Protein AF-U7L6G5-F1 (afdb_monomer_lite)

Radius of gyration: 31.17 Å; chains: 1; bounding box: 69×25×114 Å

Structure (mmCIF, N/CA/C/O backbone):
data_AF-U7L6G5-F1
#
_entry.id   AF-U7L6G5-F1
#
loop_
_atom_site.group_PDB
_atom_site.id
_atom_site.type_symbol
_atom_site.label_atom_id
_atom_site.label_alt_id
_atom_site.label_comp_id
_atom_site.label_asym_id
_atom_site.label_entity_id
_atom_site.label_seq_id
_atom_site.pdbx_PDB_ins_code
_atom_site.Cartn_x
_atom_site.Cartn_y
_atom_site.Cartn_z
_atom_site.occupancy
_atom_site.B_iso_or_equiv
_atom_site.auth_seq_id
_atom_site.auth_comp_id
_atom_site.auth_asym_id
_atom_site.auth_atom_id
_atom_site.pdbx_PDB_model_num
ATOM 1 N N . MET A 1 1 ? 11.623 -1.151 -42.598 1.00 68.00 1 MET A N 1
ATOM 2 C CA . MET A 1 1 ? 11.977 -1.177 -41.171 1.00 68.00 1 MET A CA 1
ATOM 3 C C . MET A 1 1 ? 12.478 0.205 -40.811 1.00 68.00 1 MET A C 1
ATOM 5 O O . MET A 1 1 ? 13.484 0.629 -41.367 1.00 68.00 1 MET A O 1
ATOM 9 N N . GLN A 1 2 ? 11.725 0.927 -39.988 1.00 81.19 2 GLN A N 1
ATOM 10 C CA . GLN A 1 2 ? 12.112 2.241 -39.478 1.00 81.19 2 GLN A CA 1
ATOM 11 C C . GLN A 1 2 ? 12.494 2.069 -38.012 1.00 81.19 2 GLN A C 1
ATOM 13 O O . GLN A 1 2 ? 11.691 1.552 -37.240 1.00 81.19 2 GLN A O 1
ATOM 18 N N . ILE A 1 3 ? 13.710 2.469 -37.646 1.00 84.56 3 ILE A N 1
ATOM 19 C CA . ILE A 1 3 ? 14.191 2.441 -36.263 1.00 84.56 3 ILE A CA 1
ATOM 20 C C . ILE A 1 3 ? 14.824 3.795 -35.962 1.00 84.56 3 ILE A C 1
ATOM 22 O O . ILE A 1 3 ? 15.711 4.253 -36.679 1.00 84.56 3 ILE A O 1
ATOM 26 N N . SER A 1 4 ? 14.346 4.441 -34.907 1.00 90.81 4 SER A N 1
ATOM 27 C CA . SER A 1 4 ? 14.841 5.703 -34.381 1.00 90.81 4 SER A CA 1
ATOM 28 C C . SER A 1 4 ? 15.664 5.429 -33.122 1.00 90.81 4 SER A C 1
ATOM 30 O O . SER A 1 4 ? 15.138 5.261 -32.022 1.00 90.81 4 SER A O 1
ATOM 32 N N . ILE A 1 5 ? 16.989 5.412 -33.276 1.00 87.81 5 ILE A N 1
ATOM 33 C CA . ILE A 1 5 ? 17.938 5.249 -32.160 1.00 87.81 5 ILE A CA 1
ATOM 34 C C . ILE A 1 5 ? 17.741 6.361 -31.120 1.00 87.81 5 ILE A C 1
ATOM 36 O O . ILE A 1 5 ? 17.738 6.115 -29.914 1.00 87.81 5 ILE A O 1
ATOM 40 N N . GLN A 1 6 ? 17.488 7.588 -31.584 1.00 91.19 6 GLN A N 1
ATOM 41 C CA . GLN A 1 6 ? 17.209 8.718 -30.705 1.00 91.19 6 GLN A CA 1
ATOM 42 C C . GLN A 1 6 ? 15.939 8.496 -29.871 1.00 91.19 6 GLN A C 1
ATOM 44 O O . GLN A 1 6 ? 15.933 8.816 -28.683 1.00 91.19 6 GLN A O 1
ATOM 49 N N . ASN A 1 7 ? 14.888 7.914 -30.457 1.00 93.06 7 ASN A N 1
ATOM 50 C CA . ASN A 1 7 ? 13.666 7.571 -29.733 1.00 93.06 7 ASN A CA 1
ATOM 51 C C . ASN A 1 7 ? 13.917 6.525 -28.633 1.00 93.06 7 ASN A C 1
ATOM 53 O O . ASN A 1 7 ? 13.450 6.696 -27.506 1.00 93.06 7 ASN A O 1
ATOM 57 N N . LEU A 1 8 ? 14.701 5.483 -28.927 1.00 90.00 8 LEU A N 1
ATOM 58 C CA . LEU A 1 8 ? 15.090 4.461 -27.948 1.00 90.00 8 LEU A CA 1
ATOM 59 C C . LEU A 1 8 ? 15.855 5.069 -26.761 1.00 90.00 8 LEU A C 1
ATOM 61 O O . LEU A 1 8 ? 15.526 4.798 -25.605 1.00 90.00 8 LEU A O 1
ATOM 65 N N . LEU A 1 9 ? 16.826 5.947 -27.031 1.00 90.44 9 LEU A N 1
ATOM 66 C CA . LEU A 1 9 ? 17.602 6.634 -25.993 1.00 90.44 9 LEU A CA 1
ATOM 67 C C . LEU A 1 9 ? 16.737 7.576 -25.141 1.00 90.44 9 LEU A C 1
ATOM 69 O O . LEU A 1 9 ? 16.871 7.598 -23.917 1.00 90.44 9 LEU A O 1
ATOM 73 N N . LEU A 1 10 ? 15.823 8.331 -25.760 1.00 92.94 10 LEU A N 1
ATOM 74 C CA . LEU A 1 10 ? 14.905 9.223 -25.041 1.00 92.94 10 LEU A CA 1
ATOM 75 C C . LEU A 1 10 ? 13.962 8.452 -24.110 1.00 92.94 10 LEU A C 1
ATOM 77 O O . LEU A 1 10 ? 13.750 8.861 -22.963 1.00 92.94 10 LEU A O 1
ATOM 81 N N . ASN A 1 11 ? 13.423 7.326 -24.579 1.00 93.88 11 ASN A N 1
ATOM 82 C CA . ASN A 1 11 ? 12.574 6.462 -23.766 1.00 93.88 11 ASN A CA 1
ATOM 83 C C . ASN A 1 11 ? 13.369 5.788 -22.643 1.00 93.88 11 ASN A C 1
ATOM 85 O O . ASN A 1 11 ? 12.887 5.738 -21.515 1.00 93.88 11 ASN A O 1
ATOM 89 N N . SER A 1 12 ? 14.613 5.376 -22.901 1.00 92.31 12 SER A N 1
ATOM 90 C CA . SER A 1 12 ? 15.509 4.832 -21.875 1.00 92.31 12 SER A CA 1
ATOM 91 C C . SER A 1 12 ? 15.740 5.856 -20.754 1.00 92.31 12 SER A C 1
ATOM 93 O O . SER A 1 12 ? 15.421 5.585 -19.600 1.00 92.31 12 SER A O 1
ATOM 95 N N . VAL A 1 13 ? 16.144 7.087 -21.080 1.00 93.31 13 VAL A N 1
ATOM 96 C CA . VAL A 1 13 ? 16.305 8.169 -20.086 1.00 93.31 13 VAL A CA 1
ATOM 97 C C . VAL A 1 13 ? 15.000 8.474 -19.339 1.00 93.31 13 VAL A C 1
ATOM 99 O O . VAL A 1 13 ? 15.020 8.804 -18.154 1.00 93.31 13 VAL A O 1
ATOM 102 N N . SER A 1 14 ? 13.852 8.381 -20.009 1.00 94.75 14 SER A N 1
ATOM 103 C CA . SER A 1 14 ? 12.554 8.594 -19.359 1.00 94.75 14 SER A CA 1
ATOM 104 C C . SER A 1 14 ? 12.250 7.498 -18.338 1.00 94.75 14 SER A C 1
ATOM 106 O O . SER A 1 14 ? 11.849 7.818 -17.222 1.00 94.75 14 SER A O 1
ATOM 108 N N . ILE A 1 15 ? 12.509 6.232 -18.674 1.00 94.75 15 ILE A N 1
ATOM 109 C CA . ILE A 1 15 ? 12.370 5.084 -17.765 1.00 94.75 15 ILE A CA 1
ATOM 110 C C . ILE A 1 15 ? 13.345 5.201 -16.582 1.00 94.75 15 ILE A C 1
ATOM 112 O O . ILE A 1 15 ? 12.961 4.927 -15.446 1.00 94.75 15 ILE A O 1
ATOM 116 N N . ASP A 1 16 ? 14.564 5.691 -16.808 1.00 94.31 16 ASP A N 1
ATOM 117 C CA . ASP A 1 16 ? 15.552 5.916 -15.745 1.00 94.31 16 ASP A CA 1
ATOM 118 C C . ASP A 1 16 ? 15.073 6.936 -14.698 1.00 94.31 16 ASP A C 1
ATOM 120 O O . ASP A 1 16 ? 15.203 6.726 -13.494 1.00 94.31 16 ASP A O 1
ATOM 124 N N . LYS A 1 17 ? 14.401 8.007 -15.133 1.00 94.44 17 LYS A N 1
ATOM 125 C CA . LYS A 1 17 ? 13.775 8.968 -14.208 1.00 94.44 17 LYS A CA 1
ATOM 126 C C . LYS A 1 17 ? 12.650 8.337 -13.391 1.00 94.44 17 LYS A C 1
ATOM 128 O O . LYS A 1 17 ? 12.454 8.692 -12.232 1.00 94.44 17 LYS A O 1
ATOM 133 N N . LEU A 1 18 ? 11.895 7.400 -13.970 1.00 95.00 18 LEU A N 1
ATOM 134 C CA . LEU A 1 18 ? 10.862 6.666 -13.230 1.00 95.00 18 LEU A CA 1
ATOM 135 C C . LEU A 1 18 ? 11.482 5.756 -12.163 1.00 95.00 18 LEU A C 1
ATOM 137 O O . LEU A 1 18 ? 10.925 5.640 -11.071 1.00 95.00 18 LEU A O 1
ATOM 141 N N . LYS A 1 19 ? 12.649 5.165 -12.454 1.00 92.88 19 LYS A N 1
ATOM 142 C CA . LYS A 1 19 ? 13.447 4.400 -11.486 1.00 92.88 19 LYS A CA 1
ATOM 143 C C . LYS A 1 19 ? 13.868 5.271 -10.294 1.00 92.88 19 LYS A C 1
ATOM 145 O O . LYS A 1 19 ? 13.737 4.850 -9.150 1.00 92.88 19 LYS A O 1
ATOM 150 N N . GLU A 1 20 ? 14.342 6.492 -10.529 1.00 91.75 20 GLU A N 1
ATOM 151 C CA . GLU A 1 20 ? 14.711 7.401 -9.430 1.00 91.75 20 GLU A CA 1
ATOM 152 C C . GLU A 1 20 ? 13.513 7.702 -8.517 1.00 91.75 20 GLU A C 1
ATOM 154 O O . GLU A 1 20 ? 13.619 7.584 -7.296 1.00 91.75 20 GLU A O 1
ATOM 159 N N . ARG A 1 21 ? 12.339 7.965 -9.103 1.00 92.75 21 ARG A N 1
ATOM 160 C CA . ARG A 1 21 ? 11.104 8.212 -8.342 1.00 92.75 21 ARG A CA 1
ATOM 161 C C . ARG A 1 21 ? 10.689 7.023 -7.472 1.00 92.75 21 ARG A C 1
ATOM 163 O O . ARG A 1 21 ? 10.327 7.213 -6.316 1.00 92.75 21 ARG A O 1
ATOM 170 N N . ILE A 1 22 ? 10.734 5.793 -7.991 1.00 90.56 22 ILE A N 1
ATOM 171 C CA . ILE A 1 22 ? 10.330 4.610 -7.208 1.00 90.56 22 ILE A CA 1
ATOM 172 C C . ILE A 1 22 ? 11.298 4.321 -6.050 1.00 90.56 22 ILE A C 1
ATOM 174 O O . ILE A 1 22 ? 10.858 3.899 -4.979 1.00 90.56 22 ILE A O 1
ATOM 178 N N . LEU A 1 23 ? 12.594 4.607 -6.220 1.00 88.44 23 LEU A N 1
ATOM 179 C CA . LEU A 1 23 ? 13.591 4.472 -5.154 1.00 88.44 23 LEU A CA 1
ATOM 180 C C . LEU A 1 23 ? 13.331 5.451 -4.005 1.00 88.44 23 LEU A C 1
ATOM 182 O O . LEU A 1 23 ? 13.444 5.071 -2.838 1.00 88.44 23 LEU A O 1
ATOM 186 N N . GLU A 1 24 ? 12.923 6.684 -4.314 1.00 88.00 24 GLU A N 1
ATOM 187 C CA . GLU A 1 24 ? 12.512 7.657 -3.297 1.00 88.00 24 GLU A CA 1
ATOM 188 C C . GLU A 1 24 ? 11.302 7.153 -2.493 1.00 88.00 24 GLU A C 1
ATOM 190 O O . GLU A 1 24 ? 11.302 7.243 -1.263 1.00 88.00 24 GLU A O 1
ATOM 195 N N . LEU A 1 25 ? 10.314 6.530 -3.147 1.00 85.56 25 LEU A N 1
ATOM 196 C CA . LEU A 1 25 ? 9.147 5.937 -2.473 1.00 85.56 25 LEU A CA 1
ATOM 197 C C . LEU A 1 25 ? 9.521 4.747 -1.582 1.00 85.56 25 LEU A C 1
ATOM 199 O O . LEU A 1 25 ? 8.969 4.591 -0.490 1.00 85.56 25 LEU A O 1
ATOM 203 N N . GLY A 1 26 ? 10.471 3.924 -2.032 1.00 81.12 26 GLY A N 1
ATOM 204 C CA . GLY A 1 26 ? 10.985 2.768 -1.294 1.00 81.12 26 GLY A CA 1
ATOM 205 C C . GLY A 1 26 ? 11.810 3.124 -0.052 1.00 81.12 26 GLY A C 1
ATOM 206 O O . GLY A 1 26 ? 12.077 2.248 0.764 1.00 81.12 26 GLY A O 1
ATOM 207 N N . SER A 1 27 ? 12.184 4.395 0.133 1.00 82.94 27 SER A N 1
ATOM 208 C CA . SER A 1 27 ? 13.005 4.867 1.263 1.00 82.94 27 SER A CA 1
ATOM 209 C C . SER A 1 27 ? 12.228 5.146 2.561 1.00 82.94 27 SER A C 1
ATOM 211 O O . SER A 1 27 ? 12.780 5.676 3.530 1.00 82.94 27 SER A O 1
ATOM 213 N N . MET A 1 28 ? 10.935 4.816 2.598 1.00 82.94 28 MET A N 1
ATOM 214 C CA . MET A 1 28 ? 10.094 4.978 3.782 1.00 82.94 28 MET A CA 1
ATOM 215 C C . MET A 1 28 ? 10.641 4.164 4.963 1.00 82.94 28 MET A C 1
ATOM 217 O O . MET A 1 28 ? 10.901 2.979 4.838 1.00 82.94 28 MET A O 1
ATOM 221 N N . ASN A 1 29 ? 10.777 4.789 6.134 1.00 84.19 29 ASN A N 1
ATOM 222 C CA . ASN A 1 29 ? 11.363 4.137 7.317 1.00 84.19 29 ASN A CA 1
ATOM 223 C C . ASN A 1 29 ? 10.429 4.108 8.533 1.00 84.19 29 ASN A C 1
ATOM 225 O O . ASN A 1 29 ? 10.832 3.654 9.602 1.00 84.19 29 ASN A O 1
ATOM 229 N N . ASP A 1 30 ? 9.200 4.607 8.394 1.00 89.19 30 ASP A N 1
ATOM 230 C CA . ASP A 1 30 ? 8.246 4.687 9.496 1.00 89.19 30 ASP A CA 1
ATOM 231 C C . ASP A 1 30 ? 6.811 4.447 9.024 1.00 89.19 30 ASP A C 1
ATOM 233 O O . ASP A 1 30 ? 6.476 4.665 7.856 1.00 89.19 30 ASP A O 1
ATOM 237 N N . SER A 1 31 ? 5.971 3.979 9.948 1.00 93.62 31 SER A N 1
ATOM 238 C CA . SER A 1 31 ? 4.557 3.724 9.719 1.00 93.62 31 SER A CA 1
ATOM 239 C C . SER A 1 31 ? 3.732 4.668 10.586 1.00 93.62 31 SER A C 1
ATOM 241 O O . SER A 1 31 ? 3.873 4.641 11.809 1.00 93.62 31 SER A O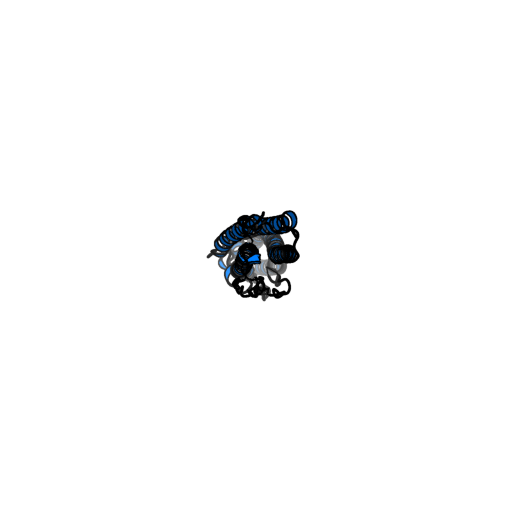 1
ATOM 243 N N . PRO A 1 32 ? 2.799 5.431 9.995 1.00 94.94 32 PRO A N 1
ATOM 244 C CA . PRO A 1 32 ? 1.917 6.326 10.746 1.00 94.94 32 PRO A CA 1
ATOM 245 C C . PRO A 1 32 ? 0.941 5.582 11.671 1.00 94.94 32 PRO A C 1
ATOM 247 O O . PRO A 1 32 ? 0.280 6.201 12.498 1.00 94.94 32 PRO A O 1
ATOM 250 N N . ILE A 1 33 ? 0.838 4.256 11.542 1.00 96.56 33 ILE A N 1
ATOM 251 C CA . ILE A 1 33 ? 0.029 3.397 12.404 1.00 96.56 33 ILE A CA 1
ATOM 252 C C . ILE A 1 33 ? 0.848 2.187 12.865 1.00 96.56 33 ILE A C 1
ATOM 254 O O . ILE A 1 33 ? 1.657 1.645 12.119 1.00 96.56 33 ILE A O 1
ATOM 258 N N . SER A 1 34 ? 0.658 1.764 14.110 1.00 96.69 34 SER A N 1
ATOM 259 C CA . SER A 1 34 ? 1.245 0.550 14.693 1.00 96.69 34 SER A CA 1
ATOM 260 C C . SER A 1 34 ? 0.348 0.060 15.825 1.00 96.69 34 SER A C 1
ATOM 262 O O . SER A 1 34 ? -0.618 0.752 16.138 1.00 96.69 34 SER A O 1
ATOM 264 N N . ALA A 1 35 ? 0.671 -1.051 16.495 1.00 97.19 35 ALA A N 1
ATOM 265 C CA . ALA A 1 35 ? -0.097 -1.527 17.654 1.00 97.19 35 ALA A CA 1
ATOM 266 C C . ALA A 1 35 ? -0.383 -0.449 18.723 1.00 97.19 35 ALA A C 1
ATOM 268 O O . ALA A 1 35 ? -1.407 -0.492 19.396 1.00 97.19 35 ALA A O 1
ATOM 269 N N . SER A 1 36 ? 0.490 0.552 18.880 1.00 96.94 36 SER A N 1
ATOM 270 C CA . SER A 1 36 ? 0.328 1.597 19.898 1.00 96.94 36 SER A CA 1
ATOM 271 C C . SER A 1 36 ? -0.858 2.539 19.666 1.00 96.94 36 SER A C 1
ATOM 273 O O . SER A 1 36 ? -1.221 3.275 20.584 1.00 96.94 36 SER A O 1
ATOM 275 N N . PHE A 1 37 ? -1.472 2.529 18.476 1.00 97.56 37 PHE A N 1
ATOM 276 C CA . PHE A 1 37 ? -2.563 3.449 18.154 1.00 97.56 37 PHE A CA 1
ATOM 277 C C . PHE A 1 37 ? -3.821 3.201 18.997 1.00 97.56 37 PHE A C 1
ATOM 279 O O . PHE A 1 37 ? -4.627 4.112 19.162 1.00 97.56 37 PHE A O 1
ATOM 286 N N . SER A 1 38 ? -4.010 1.991 19.531 1.00 98.00 38 SER A N 1
ATOM 287 C CA . SER A 1 38 ? -5.142 1.657 20.391 1.00 98.00 38 SER A CA 1
ATOM 288 C C . SER A 1 38 ? -4.680 0.811 21.575 1.00 98.00 38 SER A C 1
ATOM 290 O O . SER A 1 38 ? -3.906 -0.120 21.396 1.00 98.00 38 SER A O 1
ATOM 292 N N . PRO A 1 39 ? -5.166 1.066 22.797 1.00 97.69 39 PRO A N 1
ATOM 293 C CA . PRO A 1 39 ? -4.956 0.151 23.918 1.00 97.69 39 PRO A CA 1
ATOM 294 C C . PRO A 1 39 ? -5.922 -1.048 23.912 1.00 97.69 39 PRO A C 1
ATOM 296 O O . PRO A 1 39 ? -5.766 -1.960 24.728 1.00 97.69 39 PRO A O 1
ATOM 299 N N . VAL A 1 40 ? -6.934 -1.062 23.034 1.00 97.75 40 VAL A N 1
ATOM 300 C CA . VAL A 1 40 ? -7.930 -2.140 22.973 1.00 97.75 40 VAL A CA 1
ATOM 301 C C . VAL A 1 40 ? -7.347 -3.340 22.233 1.00 97.75 40 VAL A C 1
ATOM 303 O O . VAL A 1 40 ? -7.078 -3.276 21.035 1.00 97.75 40 VAL A O 1
ATOM 306 N N . LYS A 1 41 ? -7.203 -4.462 22.945 1.00 97.25 41 LYS A N 1
ATOM 307 C CA . LYS A 1 41 ? -6.676 -5.706 22.375 1.00 97.25 41 LYS A CA 1
ATOM 308 C C . LYS A 1 41 ? -7.547 -6.231 21.239 1.00 97.25 41 LYS A C 1
ATOM 310 O O . LYS A 1 41 ? -8.764 -6.321 21.394 1.00 97.25 41 LYS A O 1
ATOM 315 N N . GLY A 1 42 ? -6.909 -6.558 20.120 1.00 96.38 42 GLY A N 1
ATOM 316 C CA . GLY A 1 42 ? -7.522 -6.940 18.849 1.00 96.38 42 GLY A CA 1
ATOM 317 C C . GLY A 1 42 ? -7.847 -5.750 17.941 1.00 96.38 42 GLY A C 1
ATOM 318 O O . GLY A 1 42 ? -7.943 -5.920 16.730 1.00 96.38 42 GLY A O 1
ATOM 319 N N . ILE A 1 43 ? -7.988 -4.539 18.489 1.00 98.00 43 ILE A N 1
ATOM 320 C CA . ILE A 1 43 ? -8.031 -3.312 17.682 1.00 98.00 43 ILE A CA 1
ATOM 321 C C . ILE A 1 43 ? -6.600 -2.854 17.395 1.00 98.00 43 ILE A C 1
ATOM 323 O O . ILE A 1 43 ? -6.310 -2.520 16.253 1.00 98.00 43 ILE A O 1
ATOM 327 N N . ASP A 1 44 ? -5.702 -2.921 18.385 1.00 98.06 44 ASP A N 1
ATOM 328 C CA . ASP A 1 44 ? -4.255 -2.699 18.230 1.00 98.06 44 ASP A CA 1
ATOM 329 C C . ASP A 1 44 ? -3.636 -3.538 17.102 1.00 98.06 44 ASP A C 1
ATOM 331 O O . ASP A 1 44 ? -2.871 -3.018 16.287 1.00 98.06 44 ASP A O 1
ATOM 335 N N . ASP A 1 45 ? -4.043 -4.802 16.994 1.00 97.75 45 ASP A N 1
ATOM 336 C CA . ASP A 1 45 ? -3.598 -5.718 15.940 1.00 97.75 45 ASP A CA 1
ATOM 337 C C . ASP A 1 45 ? -3.835 -5.161 14.526 1.00 97.75 45 ASP A C 1
ATOM 339 O O . ASP A 1 45 ? -3.013 -5.383 13.641 1.00 97.75 45 ASP A O 1
ATOM 343 N N . VAL A 1 46 ? -4.909 -4.392 14.294 1.00 97.19 46 VAL A N 1
ATOM 344 C CA . VAL A 1 46 ? -5.160 -3.752 12.988 1.00 97.19 46 VAL A CA 1
ATOM 345 C C . VAL A 1 46 ? -4.007 -2.815 12.633 1.00 97.19 46 VAL A C 1
ATOM 347 O O . VAL A 1 46 ? -3.477 -2.872 11.525 1.00 97.19 46 VAL A O 1
ATOM 350 N N . GLY A 1 47 ? -3.574 -1.986 13.582 1.00 96.94 47 GLY A N 1
ATOM 351 C CA . GLY A 1 47 ? -2.462 -1.063 13.379 1.00 96.94 47 GLY A CA 1
ATOM 352 C C . GLY A 1 47 ? -1.146 -1.787 13.113 1.00 96.94 47 GLY A C 1
ATOM 353 O O . GLY A 1 47 ? -0.387 -1.381 12.235 1.00 96.94 47 GLY A O 1
ATOM 354 N N . GLU A 1 48 ? -0.894 -2.891 13.817 1.00 97.25 48 GLU A N 1
ATOM 355 C CA . GLU A 1 48 ? 0.294 -3.716 13.580 1.00 97.25 48 GLU A CA 1
ATOM 356 C C . GLU A 1 48 ? 0.270 -4.397 12.207 1.00 97.25 48 GLU A C 1
ATOM 358 O O . GLU A 1 48 ? 1.283 -4.414 11.510 1.00 97.25 48 GLU A O 1
ATOM 363 N N . LEU A 1 49 ? -0.882 -4.916 11.776 1.00 97.00 49 LEU A N 1
ATOM 364 C CA . LEU A 1 49 ? -1.031 -5.519 10.451 1.00 97.00 49 LEU A CA 1
ATOM 365 C C . LEU A 1 49 ? -0.761 -4.502 9.338 1.00 97.00 49 LEU A C 1
ATOM 367 O O . LEU A 1 49 ? -0.009 -4.799 8.412 1.00 97.00 49 LEU A O 1
ATOM 371 N N . HIS A 1 50 ? -1.311 -3.289 9.439 1.00 97.12 50 HIS A N 1
ATOM 372 C CA . HIS A 1 50 ? -1.048 -2.229 8.458 1.00 97.12 50 HIS A CA 1
ATOM 373 C C . HIS A 1 50 ? 0.423 -1.807 8.446 1.00 97.12 50 HIS A C 1
ATOM 375 O O . HIS A 1 50 ? 0.998 -1.680 7.368 1.00 97.12 50 HIS A O 1
ATOM 381 N N . LYS A 1 51 ? 1.068 -1.681 9.613 1.00 96.69 51 LYS A N 1
ATOM 382 C CA . LYS A 1 51 ? 2.517 -1.440 9.699 1.00 96.69 51 LYS A CA 1
ATOM 383 C C . LYS A 1 51 ? 3.321 -2.523 8.986 1.00 96.69 51 LYS A C 1
ATOM 385 O O . LYS A 1 51 ? 4.241 -2.211 8.233 1.00 96.69 51 LYS A O 1
ATOM 390 N N . ARG A 1 52 ? 2.985 -3.792 9.225 1.00 95.75 52 ARG A N 1
ATOM 391 C CA . ARG A 1 52 ? 3.682 -4.933 8.625 1.00 95.75 52 ARG A CA 1
ATOM 392 C C . ARG A 1 52 ? 3.573 -4.942 7.106 1.00 95.75 52 ARG A C 1
ATOM 394 O O . ARG A 1 52 ? 4.589 -5.080 6.429 1.00 95.75 52 ARG A O 1
ATOM 401 N N . VAL A 1 53 ? 2.363 -4.734 6.588 1.00 96.00 53 VAL A N 1
ATOM 402 C CA . VAL A 1 53 ? 2.089 -4.624 5.146 1.00 96.00 53 VAL A CA 1
ATOM 403 C C . VAL A 1 53 ? 2.786 -3.419 4.530 1.00 96.00 53 VAL A C 1
ATOM 405 O O . VAL A 1 53 ? 3.193 -3.465 3.375 1.00 96.00 53 VAL A O 1
ATOM 408 N N . LEU A 1 54 ? 2.958 -2.342 5.288 1.00 95.50 54 LEU A N 1
ATOM 409 C CA . LEU A 1 54 ? 3.651 -1.163 4.803 1.00 95.50 54 LEU A CA 1
ATOM 410 C C . LEU A 1 54 ? 5.175 -1.369 4.760 1.00 95.50 54 LEU A C 1
ATOM 412 O O . LEU A 1 54 ? 5.797 -0.989 3.771 1.00 95.50 54 LEU A O 1
ATOM 416 N N . LEU A 1 55 ? 5.768 -1.976 5.799 1.00 94.12 55 LEU A N 1
ATOM 417 C CA . LEU A 1 55 ? 7.216 -1.886 6.034 1.00 94.12 55 LEU A CA 1
ATOM 418 C C . LEU A 1 55 ? 7.998 -3.200 6.106 1.00 94.12 55 LEU A C 1
ATOM 420 O O . LEU A 1 55 ? 9.150 -3.223 5.687 1.00 94.12 55 LEU A O 1
ATOM 424 N N . SER A 1 56 ? 7.465 -4.240 6.751 1.00 90.56 56 SER A N 1
ATOM 425 C CA . SER A 1 56 ? 8.326 -5.295 7.319 1.00 90.56 56 SER A CA 1
ATOM 426 C C . SER A 1 56 ? 8.076 -6.696 6.788 1.00 90.56 56 SER A C 1
ATOM 428 O O . SER A 1 56 ? 8.954 -7.549 6.901 1.00 90.56 56 SER A O 1
ATOM 430 N N . ASP A 1 57 ? 6.884 -6.972 6.264 1.00 92.62 57 ASP A N 1
ATOM 431 C CA . ASP A 1 57 ? 6.611 -8.278 5.673 1.00 92.62 57 ASP A CA 1
ATOM 432 C C . ASP A 1 57 ? 7.353 -8.436 4.333 1.00 92.62 57 ASP A C 1
ATOM 434 O O . ASP A 1 57 ? 7.561 -7.447 3.629 1.00 92.62 57 ASP A O 1
ATOM 438 N N . PRO A 1 58 ? 7.698 -9.669 3.914 1.00 90.12 58 PRO A N 1
ATOM 439 C CA . PRO A 1 58 ? 8.331 -9.903 2.613 1.00 90.12 58 PRO A CA 1
ATOM 440 C C . PRO A 1 58 ? 7.519 -9.364 1.424 1.00 90.12 58 PRO A C 1
ATOM 442 O O . PRO A 1 58 ? 8.088 -8.914 0.437 1.00 90.12 58 PRO A O 1
ATOM 445 N N . GLY A 1 59 ? 6.185 -9.382 1.528 1.00 89.56 59 GLY A N 1
ATOM 446 C CA . GLY A 1 59 ? 5.266 -8.803 0.542 1.00 89.56 59 GLY A CA 1
ATOM 447 C C . GLY A 1 59 ? 4.964 -7.316 0.746 1.00 89.56 59 GLY A C 1
ATOM 448 O O . GLY A 1 59 ? 4.055 -6.797 0.103 1.00 89.56 59 GLY A O 1
ATOM 449 N N . SER A 1 60 ? 5.655 -6.636 1.668 1.00 94.44 60 SER A N 1
ATOM 450 C CA . SER A 1 60 ? 5.337 -5.261 2.060 1.00 94.44 60 SER A CA 1
ATOM 451 C C . SER A 1 60 ? 5.425 -4.265 0.904 1.00 94.44 60 SER A C 1
ATOM 453 O O . SER A 1 60 ? 6.015 -4.544 -0.144 1.00 94.44 60 SER A O 1
ATOM 455 N N . ALA A 1 61 ? 4.858 -3.072 1.097 1.00 94.88 61 ALA A N 1
ATOM 456 C CA . ALA A 1 61 ? 4.950 -1.996 0.120 1.00 94.88 61 ALA A CA 1
ATOM 457 C C . ALA A 1 61 ? 6.411 -1.653 -0.189 1.00 94.88 61 ALA A C 1
ATOM 459 O O . ALA A 1 61 ? 6.760 -1.592 -1.361 1.00 94.88 61 ALA A O 1
ATOM 460 N N . ILE A 1 62 ? 7.274 -1.521 0.825 1.00 93.06 62 ILE A N 1
ATOM 461 C CA . ILE A 1 62 ? 8.707 -1.246 0.625 1.00 93.06 62 ILE A CA 1
ATOM 462 C C . ILE A 1 62 ? 9.374 -2.332 -0.215 1.00 93.06 62 ILE A C 1
ATOM 464 O O . ILE A 1 62 ? 10.017 -2.019 -1.217 1.00 93.06 62 ILE A O 1
ATOM 468 N N . SER A 1 63 ? 9.195 -3.604 0.153 1.00 92.06 63 SER A N 1
ATOM 469 C CA . SER A 1 63 ? 9.771 -4.721 -0.603 1.00 92.06 63 SER A CA 1
ATOM 470 C C . SER A 1 63 ? 9.249 -4.753 -2.042 1.00 92.06 63 SER A C 1
ATOM 472 O O . SER A 1 63 ? 10.025 -4.941 -2.976 1.00 92.06 63 SER A O 1
ATOM 474 N N . SER A 1 64 ? 7.955 -4.480 -2.236 1.00 93.12 64 SER A N 1
ATOM 475 C CA . SER A 1 64 ? 7.330 -4.409 -3.560 1.00 93.12 64 SER A CA 1
ATOM 476 C C . SER A 1 64 ? 7.865 -3.242 -4.397 1.00 93.12 64 SER A C 1
ATOM 478 O O . SER A 1 64 ? 8.117 -3.427 -5.585 1.00 93.12 64 SER A O 1
ATOM 480 N N . MET A 1 65 ? 8.083 -2.058 -3.805 1.00 93.81 65 MET A N 1
ATOM 481 C CA . MET A 1 65 ? 8.696 -0.913 -4.499 1.00 93.81 65 MET A CA 1
ATOM 482 C C . MET A 1 65 ? 10.143 -1.224 -4.900 1.00 93.81 65 MET A C 1
ATOM 484 O O . MET A 1 65 ? 10.544 -0.895 -6.014 1.00 93.81 65 MET A O 1
ATOM 488 N N . GLY A 1 66 ? 10.910 -1.892 -4.030 1.00 92.44 66 GLY A N 1
ATOM 489 C CA . GLY A 1 66 ? 12.274 -2.335 -4.333 1.00 92.44 66 GLY A CA 1
ATOM 490 C C . GLY A 1 66 ? 12.313 -3.277 -5.538 1.00 92.44 66 GLY A C 1
ATOM 491 O O . GLY A 1 66 ? 12.985 -2.987 -6.525 1.00 92.44 66 GLY A O 1
ATOM 492 N N . ALA A 1 67 ? 11.503 -4.337 -5.513 1.00 91.94 67 ALA A N 1
ATOM 493 C CA . ALA A 1 67 ? 11.384 -5.266 -6.636 1.00 91.94 67 ALA A CA 1
ATOM 494 C C . ALA A 1 67 ? 10.885 -4.580 -7.920 1.00 91.94 67 ALA A C 1
ATOM 496 O O . ALA A 1 67 ? 11.373 -4.858 -9.013 1.00 91.94 67 ALA A O 1
ATOM 497 N N . PHE A 1 68 ? 9.938 -3.641 -7.813 1.00 94.06 68 PHE A N 1
ATOM 498 C CA . PHE A 1 68 ? 9.457 -2.877 -8.965 1.00 94.06 68 PHE A CA 1
ATOM 499 C C . PHE A 1 68 ? 10.547 -1.971 -9.556 1.00 94.06 68 PHE A C 1
ATOM 501 O O . PHE A 1 68 ? 10.679 -1.879 -10.775 1.00 94.06 68 PHE A O 1
ATOM 508 N N . SER A 1 69 ? 11.388 -1.370 -8.712 1.00 93.75 69 SER A N 1
ATOM 509 C CA . SER A 1 69 ? 12.562 -0.615 -9.154 1.00 93.75 69 SER A CA 1
ATOM 510 C C . SER A 1 69 ? 13.554 -1.481 -9.927 1.00 93.75 69 SER A C 1
ATOM 512 O O . SER A 1 69 ? 14.115 -1.021 -10.921 1.00 93.75 69 SER A O 1
ATOM 514 N N . GLU A 1 70 ? 13.772 -2.728 -9.509 1.00 92.94 70 GLU A N 1
ATOM 515 C CA . GLU A 1 70 ? 14.637 -3.666 -10.233 1.00 92.94 70 GLU A CA 1
ATOM 516 C C . GLU A 1 70 ? 14.070 -3.993 -11.622 1.00 92.94 70 GLU A C 1
ATOM 518 O O . GLU A 1 70 ? 14.817 -3.987 -12.601 1.00 92.94 70 GLU A O 1
ATOM 523 N N . GLN A 1 71 ? 12.747 -4.169 -11.747 1.00 93.50 71 GLN A N 1
ATOM 524 C CA . GLN A 1 71 ? 12.089 -4.347 -13.051 1.00 93.50 71 GLN A CA 1
ATOM 525 C C . GLN A 1 71 ? 12.275 -3.130 -13.968 1.00 93.50 71 GLN A C 1
ATOM 527 O O . GLN A 1 71 ? 12.611 -3.280 -15.142 1.00 93.50 71 GLN A O 1
ATOM 532 N N . ILE A 1 72 ? 12.076 -1.915 -13.445 1.00 94.69 72 ILE A N 1
ATOM 533 C CA . ILE A 1 72 ? 12.239 -0.672 -14.217 1.00 94.69 72 ILE A CA 1
ATOM 534 C C . ILE A 1 72 ? 13.708 -0.472 -14.617 1.00 94.69 72 ILE A C 1
ATOM 536 O O . ILE A 1 72 ? 13.989 -0.057 -15.740 1.00 94.69 72 ILE A O 1
ATOM 540 N N . THR A 1 73 ? 14.648 -0.822 -13.736 1.00 93.56 73 THR A N 1
ATOM 541 C CA . THR A 1 73 ? 16.089 -0.794 -14.038 1.00 93.56 73 THR A CA 1
ATOM 542 C C . THR A 1 73 ? 16.421 -1.748 -15.180 1.00 93.56 73 THR A C 1
ATOM 544 O O . THR A 1 73 ? 17.086 -1.359 -16.137 1.00 93.56 73 THR A O 1
ATOM 547 N N . TRP A 1 74 ? 15.888 -2.970 -15.135 1.00 93.38 74 TRP A N 1
ATOM 548 C CA . TRP A 1 74 ? 16.062 -3.936 -16.214 1.00 93.38 74 TRP A CA 1
ATOM 549 C C . TRP A 1 74 ? 15.493 -3.434 -17.551 1.00 93.38 74 TRP A C 1
ATOM 551 O O . TRP A 1 74 ? 16.147 -3.595 -18.583 1.00 93.38 74 TRP A O 1
ATOM 561 N N . LEU A 1 75 ? 14.324 -2.777 -17.556 1.00 93.44 75 LEU A N 1
ATOM 562 C CA . LEU A 1 75 ? 13.767 -2.157 -18.768 1.00 93.44 75 LEU A CA 1
ATOM 563 C C . LEU A 1 75 ? 14.687 -1.067 -19.326 1.00 93.44 75 LEU A C 1
ATOM 565 O O . LEU A 1 75 ? 14.956 -1.044 -20.528 1.00 93.44 75 LEU A O 1
ATOM 569 N N . TYR A 1 76 ? 15.175 -0.179 -18.455 1.00 93.19 76 TYR A N 1
ATOM 570 C CA . TYR A 1 76 ? 16.115 0.881 -18.816 1.00 93.19 76 TYR A CA 1
ATOM 571 C C . TYR A 1 76 ? 17.371 0.311 -19.481 1.00 93.19 76 TYR A C 1
ATOM 573 O O . TYR A 1 76 ? 17.721 0.723 -20.594 1.00 93.19 76 TYR A O 1
ATOM 581 N N . ASP A 1 77 ? 18.017 -0.653 -18.819 1.00 90.75 77 ASP A N 1
ATOM 582 C CA . ASP A 1 77 ? 19.260 -1.250 -19.293 1.00 90.75 77 ASP A CA 1
ATOM 583 C C . ASP A 1 77 ? 19.031 -1.992 -20.615 1.00 90.75 77 ASP A C 1
ATOM 585 O O . ASP A 1 77 ? 19.869 -1.920 -21.518 1.00 90.75 77 ASP A O 1
ATOM 589 N N . SER A 1 78 ? 17.903 -2.700 -20.747 1.00 89.25 78 SER A N 1
ATOM 590 C CA . SER A 1 78 ? 17.569 -3.468 -21.952 1.00 89.25 78 SER A CA 1
ATOM 591 C C . SER A 1 78 ? 17.389 -2.541 -23.149 1.00 89.25 78 SER A C 1
ATOM 593 O O . SER A 1 78 ? 18.019 -2.745 -24.185 1.00 89.25 78 SER A O 1
ATOM 595 N N . LEU A 1 79 ? 16.639 -1.450 -22.979 1.00 89.69 79 LEU A N 1
ATOM 596 C CA . LEU A 1 79 ? 16.403 -0.478 -24.045 1.00 89.69 79 LEU A CA 1
ATOM 597 C C . LEU A 1 79 ? 17.683 0.282 -24.436 1.00 89.69 79 LEU A C 1
ATOM 599 O O . LEU A 1 79 ? 17.942 0.513 -25.616 1.00 89.69 79 LEU A O 1
ATOM 603 N N . ALA A 1 80 ? 18.529 0.629 -23.458 1.00 88.50 80 ALA A N 1
ATOM 604 C CA . ALA A 1 80 ? 19.824 1.266 -23.707 1.00 88.50 80 ALA A CA 1
ATOM 605 C C . ALA A 1 80 ? 20.811 0.345 -24.446 1.00 88.50 80 ALA A C 1
ATOM 607 O O . ALA A 1 80 ? 21.706 0.823 -25.149 1.00 88.50 80 ALA A O 1
ATOM 608 N N . ARG A 1 81 ? 20.700 -0.974 -24.258 1.00 85.31 81 ARG A N 1
ATOM 609 C CA . ARG A 1 81 ? 21.486 -1.961 -25.008 1.00 85.31 81 ARG A CA 1
ATOM 610 C C . ARG A 1 81 ? 20.947 -2.149 -26.415 1.00 85.31 81 ARG A C 1
ATOM 612 O O . ARG A 1 81 ? 21.746 -2.146 -27.341 1.00 85.31 81 ARG A O 1
ATOM 619 N N . GLU A 1 82 ? 19.631 -2.231 -26.589 1.00 85.44 82 GLU A N 1
ATOM 620 C CA . GLU A 1 82 ? 19.017 -2.288 -27.921 1.00 85.44 82 GLU A CA 1
ATOM 621 C C . GLU A 1 82 ? 19.414 -1.079 -28.776 1.00 85.44 82 GLU A C 1
ATOM 623 O O . GLU A 1 82 ? 19.848 -1.254 -29.913 1.00 85.44 82 GLU A O 1
ATOM 628 N N . ALA A 1 83 ? 19.375 0.136 -28.214 1.00 87.00 83 ALA A N 1
ATOM 629 C CA . ALA A 1 83 ? 19.834 1.346 -28.900 1.00 87.00 83 ALA A CA 1
ATOM 630 C C . ALA A 1 83 ? 21.291 1.227 -29.382 1.00 87.00 83 ALA A C 1
ATOM 632 O O . ALA A 1 83 ? 21.575 1.473 -30.554 1.00 87.00 83 ALA A O 1
ATOM 633 N N . ARG A 1 84 ? 22.198 0.779 -28.502 1.00 85.75 84 ARG A N 1
ATOM 634 C CA . ARG A 1 84 ? 23.608 0.540 -28.850 1.00 85.75 84 ARG A CA 1
ATOM 635 C C . ARG A 1 84 ? 23.770 -0.548 -29.911 1.00 85.75 84 ARG A C 1
ATOM 637 O O . ARG A 1 84 ? 24.639 -0.431 -30.765 1.00 85.75 84 ARG A O 1
ATOM 644 N N . GLY A 1 85 ? 22.932 -1.584 -29.889 1.00 84.94 85 GLY A N 1
ATOM 645 C CA . GLY A 1 85 ? 22.936 -2.649 -30.893 1.00 84.94 85 GLY A CA 1
ATOM 646 C C . GLY A 1 85 ? 22.615 -2.130 -32.286 1.00 84.94 85 GLY A C 1
ATOM 647 O O . GLY A 1 85 ? 23.307 -2.468 -33.246 1.00 84.94 85 GLY A O 1
ATOM 648 N N . PHE A 1 86 ? 21.622 -1.246 -32.391 1.00 85.06 86 PHE A N 1
ATOM 649 C CA . PHE A 1 86 ? 21.305 -0.585 -33.653 1.00 85.06 86 PHE A CA 1
ATOM 650 C C . PHE A 1 86 ? 22.406 0.386 -34.100 1.00 85.06 86 PHE A C 1
ATOM 652 O O . PHE A 1 86 ? 22.732 0.409 -35.284 1.00 85.06 86 PHE A O 1
ATOM 659 N N . GLU A 1 87 ? 23.033 1.135 -33.185 1.00 85.94 87 GLU A N 1
ATOM 660 C CA . GLU A 1 87 ? 24.191 1.992 -33.510 1.00 85.94 87 GLU A CA 1
ATOM 661 C C . GLU A 1 87 ? 25.386 1.185 -34.039 1.00 85.94 87 GLU A C 1
ATOM 663 O O . GLU A 1 87 ? 26.019 1.573 -35.028 1.00 85.94 87 GLU A O 1
ATOM 668 N N . ALA A 1 88 ? 25.684 0.047 -33.406 1.00 84.31 88 ALA A N 1
ATOM 669 C CA . ALA A 1 88 ? 26.744 -0.860 -33.829 1.00 84.31 88 ALA A CA 1
ATOM 670 C C . ALA A 1 88 ? 26.441 -1.465 -35.206 1.00 84.31 88 ALA A C 1
ATOM 672 O O . ALA A 1 88 ? 27.320 -1.506 -36.070 1.00 84.31 88 ALA A O 1
ATOM 673 N N . GLN A 1 89 ? 25.190 -1.871 -35.449 1.00 83.19 89 GLN A N 1
ATOM 674 C CA . GLN A 1 89 ? 24.761 -2.396 -36.744 1.00 83.19 89 GLN A CA 1
ATOM 675 C C . GLN A 1 89 ? 24.836 -1.338 -37.853 1.00 83.19 89 GLN A C 1
ATOM 677 O O . GLN A 1 89 ? 25.312 -1.640 -38.944 1.00 83.19 89 GLN A O 1
ATOM 682 N N . GLU A 1 90 ? 24.423 -0.099 -37.586 1.00 83.62 90 GLU A N 1
ATOM 683 C CA . GLU A 1 90 ? 24.521 0.992 -38.561 1.00 83.62 90 GLU A CA 1
ATOM 684 C C . GLU A 1 90 ? 25.985 1.331 -38.875 1.00 83.62 90 GLU A C 1
ATOM 686 O O . GLU A 1 90 ? 26.361 1.486 -40.036 1.00 83.62 90 GLU A O 1
ATOM 691 N N . SER A 1 91 ? 26.847 1.347 -37.855 1.00 84.06 91 SER A N 1
ATOM 692 C CA . SER A 1 91 ? 28.289 1.550 -38.036 1.00 84.06 91 SER A CA 1
ATOM 693 C C . SER A 1 91 ? 28.926 0.421 -38.853 1.00 84.06 91 SER A C 1
ATOM 695 O O . SER A 1 91 ? 29.736 0.679 -39.747 1.00 84.06 91 SER A O 1
ATOM 697 N N . ALA A 1 92 ? 28.537 -0.830 -38.589 1.00 83.88 92 ALA A N 1
ATOM 698 C CA . ALA A 1 92 ? 28.974 -1.995 -39.352 1.00 83.88 92 ALA A CA 1
ATOM 699 C C . ALA A 1 92 ? 28.502 -1.924 -40.812 1.00 83.88 92 ALA A C 1
ATOM 701 O O . ALA A 1 92 ? 29.301 -2.163 -41.715 1.00 83.88 92 ALA A O 1
ATOM 702 N N . ASN A 1 93 ? 27.247 -1.534 -41.056 1.00 82.50 93 ASN A N 1
ATOM 703 C CA . ASN A 1 93 ? 26.695 -1.346 -42.399 1.00 82.50 93 ASN A CA 1
ATOM 704 C C . ASN A 1 93 ? 27.414 -0.224 -43.162 1.00 82.50 93 ASN A C 1
ATOM 706 O O . ASN A 1 93 ? 27.793 -0.420 -44.316 1.00 82.50 93 ASN A O 1
ATOM 710 N N . SER A 1 94 ? 27.657 0.927 -42.525 1.00 85.25 94 SER A N 1
ATOM 711 C CA . SER A 1 94 ? 28.419 2.029 -43.128 1.00 85.25 94 SER A CA 1
ATOM 712 C C . SER A 1 94 ? 29.825 1.574 -43.505 1.00 85.25 94 SER A C 1
ATOM 714 O O . SER A 1 94 ? 30.277 1.795 -44.626 1.00 85.25 94 SER A O 1
ATOM 716 N N . ARG A 1 95 ? 30.503 0.867 -42.596 1.00 81.62 95 ARG A N 1
ATOM 717 C CA . ARG A 1 95 ? 31.843 0.339 -42.850 1.00 81.62 95 ARG A CA 1
ATOM 718 C C . ARG A 1 95 ? 31.850 -0.706 -43.962 1.00 81.62 95 ARG A C 1
ATOM 720 O O . ARG A 1 95 ? 32.780 -0.719 -44.760 1.00 81.62 95 ARG A O 1
ATOM 727 N N . ALA A 1 96 ? 30.830 -1.561 -44.022 1.00 82.50 96 ALA A N 1
ATOM 728 C CA . ALA A 1 96 ? 30.648 -2.536 -45.092 1.00 82.50 96 ALA A CA 1
ATOM 729 C C . ALA A 1 96 ? 30.550 -1.855 -46.461 1.00 82.50 96 ALA A C 1
ATOM 731 O O . ALA A 1 96 ? 31.167 -2.325 -47.411 1.00 82.50 96 ALA A O 1
ATOM 732 N N . MET A 1 97 ? 29.831 -0.731 -46.547 1.00 83.19 97 MET A N 1
ATOM 733 C CA . MET A 1 97 ? 29.736 0.073 -47.769 1.00 83.19 97 MET A CA 1
ATOM 734 C C . MET A 1 97 ? 31.074 0.732 -48.130 1.00 83.19 97 MET A C 1
ATOM 736 O O . MET A 1 97 ? 31.467 0.698 -49.292 1.00 83.19 97 MET A O 1
ATOM 740 N N . ASP A 1 98 ? 31.816 1.261 -47.151 1.00 83.50 98 ASP A N 1
ATOM 741 C CA . ASP A 1 98 ? 33.125 1.895 -47.385 1.00 83.50 98 ASP A CA 1
ATOM 742 C C . ASP A 1 98 ? 34.184 0.921 -47.928 1.00 83.50 98 ASP A C 1
ATOM 744 O O . ASP A 1 98 ? 35.091 1.318 -48.667 1.00 83.50 98 ASP A O 1
ATOM 748 N N . ILE A 1 99 ? 34.096 -0.353 -47.535 1.00 80.56 99 ILE A N 1
ATOM 749 C CA . ILE A 1 99 ? 35.036 -1.405 -47.942 1.00 80.56 99 ILE A CA 1
ATOM 750 C C . ILE A 1 99 ? 34.451 -2.354 -48.988 1.00 80.56 99 ILE A C 1
ATOM 752 O O . ILE A 1 99 ? 35.114 -3.332 -49.324 1.00 80.56 99 ILE A O 1
ATOM 756 N N . ALA A 1 100 ? 33.256 -2.076 -49.516 1.00 75.44 100 ALA A N 1
ATOM 757 C CA . ALA A 1 100 ? 32.565 -2.960 -50.454 1.00 75.44 100 ALA A CA 1
ATOM 758 C C . ALA A 1 100 ? 33.426 -3.291 -51.686 1.00 75.44 100 ALA A C 1
ATOM 760 O O . ALA A 1 100 ? 33.490 -4.446 -52.097 1.00 75.44 100 ALA A O 1
ATOM 761 N N . ASP A 1 101 ? 34.162 -2.303 -52.206 1.00 70.75 101 ASP A N 1
ATOM 762 C CA . ASP A 1 101 ? 35.063 -2.483 -53.354 1.00 70.75 101 ASP A CA 1
ATOM 763 C C . ASP A 1 101 ? 36.414 -3.109 -52.952 1.00 70.75 101 ASP A C 1
ATOM 765 O O . ASP A 1 101 ? 37.014 -3.898 -53.680 1.00 70.75 101 ASP A O 1
ATOM 769 N N . ALA A 1 102 ? 36.934 -2.743 -51.777 1.00 71.12 102 ALA A N 1
ATOM 770 C CA . ALA A 1 102 ? 38.285 -3.112 -51.349 1.00 71.12 102 ALA A CA 1
ATOM 771 C C . ALA A 1 102 ? 38.359 -4.475 -50.636 1.00 71.12 102 ALA A C 1
ATOM 773 O O . ALA A 1 102 ? 39.440 -5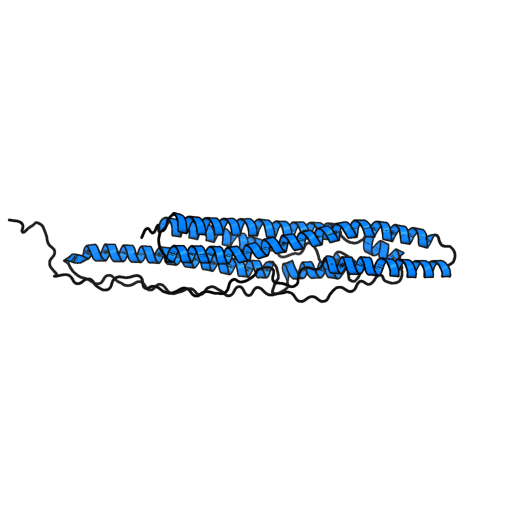.061 -50.554 1.00 71.12 102 ALA A O 1
ATOM 774 N N . GLY A 1 103 ? 37.232 -4.968 -50.118 1.00 66.00 103 GLY A N 1
ATOM 775 C CA . GLY A 1 103 ? 37.165 -6.086 -49.184 1.00 66.00 103 GLY A CA 1
ATOM 776 C C . GLY A 1 103 ? 37.729 -5.740 -47.798 1.00 66.00 103 GLY A C 1
ATOM 777 O O . GLY A 1 103 ? 38.539 -4.825 -47.624 1.00 66.00 103 GLY A O 1
ATOM 778 N N . GLY A 1 104 ? 37.305 -6.485 -46.775 1.00 70.94 104 GLY A N 1
ATOM 779 C CA . GLY A 1 104 ? 37.853 -6.357 -45.423 1.00 70.94 104 GLY A CA 1
ATOM 780 C C . GLY A 1 104 ? 36.941 -6.891 -44.319 1.00 70.94 104 GLY A C 1
ATOM 781 O O . GLY A 1 104 ? 35.789 -7.256 -44.539 1.00 70.94 104 GLY A O 1
ATOM 782 N N . GLU A 1 105 ? 37.477 -6.947 -43.101 1.00 71.75 105 GLU A N 1
ATOM 783 C CA . GLU A 1 105 ? 36.743 -7.400 -41.917 1.00 71.75 105 GLU A CA 1
ATOM 784 C C . GLU A 1 105 ? 35.911 -6.258 -41.329 1.00 71.75 105 GLU A C 1
ATOM 786 O O . GLU A 1 105 ? 36.462 -5.185 -41.098 1.00 71.75 105 GLU A O 1
ATOM 791 N N . ILE A 1 106 ? 34.625 -6.483 -41.035 1.00 64.06 106 ILE A N 1
ATOM 792 C CA . ILE A 1 106 ? 33.687 -5.460 -40.525 1.00 64.06 106 ILE A CA 1
ATOM 793 C C . ILE A 1 106 ? 33.653 -5.398 -38.986 1.00 64.06 106 ILE A C 1
ATOM 795 O O . ILE A 1 106 ? 33.365 -4.337 -38.435 1.00 64.06 106 ILE A O 1
ATOM 799 N N . GLY A 1 107 ? 34.127 -6.440 -38.293 1.00 63.69 107 GLY A N 1
ATOM 800 C CA . GLY A 1 107 ? 34.067 -6.558 -36.832 1.00 63.69 107 GLY A CA 1
ATOM 801 C C . GLY A 1 107 ? 32.663 -6.945 -36.351 1.00 63.69 107 GLY A C 1
ATOM 802 O O . GLY A 1 107 ? 31.668 -6.573 -36.967 1.00 63.69 107 GLY A O 1
ATOM 803 N N . VAL A 1 108 ? 32.582 -7.724 -35.268 1.00 66.38 108 VAL A N 1
ATOM 804 C CA . VAL A 1 108 ? 31.316 -8.177 -34.663 1.00 66.38 108 VAL A CA 1
ATOM 805 C C . VAL A 1 108 ? 31.272 -7.703 -33.216 1.00 66.38 108 VAL A C 1
ATOM 807 O O . VAL A 1 108 ? 32.227 -7.928 -32.469 1.00 66.38 108 VAL A O 1
ATOM 810 N N . GLU A 1 109 ? 30.169 -7.071 -32.814 1.00 69.88 109 GLU A N 1
ATOM 811 C CA . GLU A 1 109 ? 29.932 -6.693 -31.421 1.00 69.88 109 GLU A CA 1
ATOM 812 C C . GLU A 1 109 ? 28.921 -7.656 -30.789 1.00 69.88 109 GLU A C 1
ATOM 814 O O . GLU A 1 109 ? 27.761 -7.734 -31.191 1.00 69.88 109 GLU A O 1
ATOM 819 N N . SER A 1 110 ? 29.371 -8.412 -29.784 1.00 65.06 110 SER A N 1
ATOM 820 C CA . SER A 1 110 ? 28.504 -9.314 -29.022 1.00 65.06 110 SER A CA 1
ATOM 821 C C . SER A 1 110 ? 27.676 -8.518 -28.017 1.00 65.06 110 SER A C 1
ATOM 823 O O . SER A 1 110 ? 28.232 -7.859 -27.137 1.00 65.06 110 SER A O 1
ATOM 825 N N . MET A 1 111 ? 26.351 -8.665 -28.068 1.00 67.38 111 MET A N 1
ATOM 826 C CA . MET A 1 111 ? 25.431 -8.055 -27.105 1.00 67.38 111 MET A CA 1
ATOM 827 C C . MET A 1 111 ? 24.843 -9.120 -26.167 1.00 67.38 111 MET A C 1
ATOM 829 O O . MET A 1 111 ? 23.968 -9.879 -26.579 1.00 67.38 11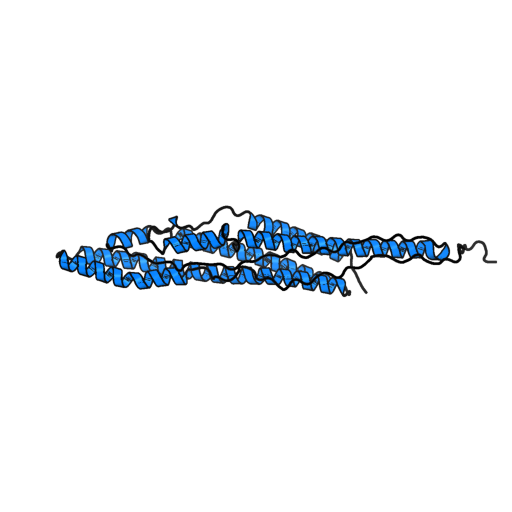1 MET A O 1
ATOM 833 N N . PRO A 1 112 ? 25.318 -9.233 -24.911 1.00 62.66 112 PRO A N 1
ATOM 834 C CA . PRO A 1 112 ? 24.816 -10.247 -23.987 1.00 62.66 112 PRO A CA 1
ATOM 835 C C . PRO A 1 112 ? 23.358 -9.977 -23.584 1.00 62.66 112 PRO A C 1
ATOM 837 O O . PRO A 1 112 ? 22.984 -8.834 -23.307 1.00 62.66 112 PRO A O 1
ATOM 840 N N . ILE A 1 113 ? 22.564 -11.050 -23.514 1.00 66.81 113 ILE A N 1
ATOM 841 C CA . ILE A 1 113 ? 21.162 -11.043 -23.072 1.00 66.81 113 ILE A CA 1
ATOM 842 C C . ILE A 1 113 ? 21.103 -10.684 -21.584 1.00 66.81 113 ILE A C 1
ATOM 844 O O . ILE A 1 113 ? 21.912 -11.175 -20.795 1.00 66.81 113 ILE A O 1
ATOM 848 N N . MET A 1 114 ? 20.137 -9.850 -21.200 1.00 76.06 114 MET A N 1
ATOM 849 C CA . MET A 1 114 ? 19.823 -9.614 -19.792 1.00 76.06 114 MET A CA 1
ATOM 850 C C . MET A 1 114 ? 18.539 -10.326 -19.408 1.00 76.06 114 MET A C 1
ATOM 852 O O . MET A 1 114 ? 17.464 -10.014 -19.924 1.00 76.06 114 MET A O 1
ATOM 856 N N . ASP A 1 115 ? 18.662 -11.240 -18.457 1.00 82.25 115 ASP A N 1
ATOM 857 C CA . ASP A 1 115 ? 17.511 -11.891 -17.857 1.00 82.25 115 ASP A CA 1
ATOM 858 C C . ASP A 1 115 ? 16.704 -10.877 -17.041 1.00 82.25 115 ASP A C 1
ATOM 860 O O . ASP A 1 115 ? 17.257 -10.076 -16.281 1.00 82.25 115 ASP A O 1
ATOM 864 N N . GLN A 1 116 ? 15.384 -10.911 -17.220 1.00 86.06 116 GLN A N 1
ATOM 865 C CA . GLN A 1 116 ? 14.459 -10.145 -16.395 1.00 86.06 116 GLN A CA 1
ATOM 866 C C . GLN A 1 116 ? 14.564 -10.656 -14.950 1.00 86.06 116 GLN A C 1
ATOM 868 O O . GLN A 1 116 ? 14.450 -11.867 -14.741 1.00 86.06 116 GLN A O 1
ATOM 873 N N . PRO A 1 117 ? 14.779 -9.780 -13.951 1.00 85.50 117 PRO A N 1
ATOM 874 C CA . PRO A 1 117 ? 14.817 -10.219 -12.565 1.00 85.50 117 PRO A CA 1
ATOM 875 C C . PRO A 1 117 ? 13.463 -10.816 -12.158 1.00 85.50 117 PRO A C 1
ATOM 877 O O . PRO A 1 117 ? 12.417 -10.395 -12.646 1.00 85.50 117 PRO A O 1
ATOM 880 N N . GLU A 1 118 ? 13.462 -11.786 -11.249 1.00 82.94 118 GLU A N 1
ATOM 881 C CA . GLU A 1 118 ? 12.227 -12.311 -10.658 1.00 82.94 118 GLU A CA 1
ATOM 882 C C . GLU A 1 118 ? 11.743 -11.335 -9.572 1.00 82.94 118 GLU A C 1
ATOM 884 O O . GLU A 1 118 ? 12.438 -11.166 -8.569 1.00 82.94 118 GLU A O 1
ATOM 889 N N . PRO A 1 119 ? 10.571 -10.687 -9.717 1.00 76.00 119 PRO A N 1
ATOM 890 C CA . PRO A 1 119 ? 10.137 -9.662 -8.768 1.00 76.00 119 PRO A CA 1
ATOM 891 C C . PRO A 1 119 ? 9.728 -10.224 -7.395 1.00 76.00 119 PRO A C 1
ATOM 893 O O . PRO A 1 119 ? 9.670 -9.478 -6.422 1.00 76.00 119 PRO A O 1
ATOM 896 N N . GLY A 1 120 ? 9.421 -11.523 -7.284 1.00 74.94 120 GLY A N 1
ATOM 897 C CA . GLY A 1 120 ? 9.229 -12.193 -5.989 1.00 74.94 120 GLY A CA 1
ATOM 898 C C . GLY A 1 120 ? 8.061 -11.678 -5.128 1.00 74.94 120 GLY A C 1
ATOM 899 O O . GLY A 1 120 ? 8.075 -11.867 -3.907 1.00 74.94 120 GLY A O 1
ATOM 900 N N . TYR A 1 121 ? 7.050 -11.032 -5.728 1.00 84.31 121 TYR A N 1
ATOM 901 C CA . TYR A 1 121 ? 5.914 -10.464 -4.994 1.00 84.31 121 TYR A CA 1
ATOM 902 C C . TYR A 1 121 ? 5.176 -11.532 -4.180 1.00 84.31 121 TYR A C 1
ATOM 904 O O . TYR A 1 121 ? 4.567 -12.455 -4.723 1.00 84.31 121 TYR A O 1
ATOM 912 N N . SER A 1 122 ? 5.212 -11.389 -2.857 1.00 86.69 122 SER A N 1
ATOM 913 C CA . SER A 1 122 ? 4.749 -12.423 -1.931 1.00 86.69 122 SER A CA 1
ATOM 914 C C . SER A 1 122 ? 3.378 -12.098 -1.327 1.00 86.69 122 SER A C 1
ATOM 916 O O . SER A 1 122 ? 3.136 -10.942 -0.969 1.00 86.69 122 SER A O 1
ATOM 918 N N . PRO A 1 123 ? 2.490 -13.098 -1.160 1.00 88.19 123 PRO A N 1
ATOM 919 C CA . PRO A 1 123 ? 1.228 -12.910 -0.459 1.00 88.19 123 PRO A CA 1
ATOM 920 C C . PRO A 1 123 ? 1.462 -12.731 1.043 1.00 88.19 123 PRO A C 1
ATOM 922 O O . PRO A 1 123 ? 2.525 -13.058 1.580 1.00 88.19 123 PRO A O 1
ATOM 925 N N . PHE A 1 124 ? 0.433 -12.265 1.741 1.00 86.12 124 PHE A N 1
ATOM 926 C CA . PHE A 1 124 ? 0.465 -12.113 3.186 1.00 86.12 124 PHE A CA 1
ATOM 927 C C . PHE A 1 124 ? -0.251 -13.247 3.905 1.00 86.12 124 PHE A C 1
ATOM 929 O O . PHE A 1 124 ? -1.284 -13.748 3.469 1.00 86.12 124 PHE A O 1
ATOM 936 N N . MET A 1 125 ? 0.256 -13.575 5.090 1.00 89.38 125 MET A N 1
ATOM 937 C CA . MET A 1 125 ? -0.380 -14.513 6.007 1.00 89.38 125 MET A CA 1
ATOM 938 C C . MET A 1 125 ? -0.697 -13.786 7.312 1.00 89.38 125 MET A C 1
ATOM 940 O O . MET A 1 125 ? 0.207 -13.369 8.043 1.00 89.38 125 MET A O 1
ATOM 944 N N . PHE A 1 126 ? -1.990 -13.639 7.610 1.00 87.25 126 PHE A N 1
ATOM 945 C CA . PHE A 1 126 ? -2.460 -13.003 8.840 1.00 87.25 126 PHE A CA 1
ATOM 946 C C . PHE A 1 126 ? -3.333 -13.947 9.650 1.00 87.25 126 PHE A C 1
ATOM 948 O O . PHE A 1 126 ? -4.196 -14.638 9.109 1.00 87.25 126 PHE A O 1
ATOM 955 N N . THR A 1 127 ? -3.164 -13.886 10.964 1.00 91.69 127 THR A N 1
ATOM 956 C CA . THR A 1 127 ? -4.155 -14.398 11.905 1.00 91.69 127 THR A CA 1
ATOM 957 C C . THR A 1 127 ? -5.188 -13.297 12.142 1.00 91.69 127 THR A C 1
ATOM 959 O O . THR A 1 127 ? -4.783 -12.172 12.443 1.00 91.69 127 THR A O 1
ATOM 962 N N . PRO A 1 128 ? -6.498 -13.573 12.005 1.00 92.06 128 PRO A N 1
ATOM 963 C CA . PRO A 1 128 ? -7.526 -12.593 12.330 1.00 92.06 128 PRO A CA 1
ATOM 964 C C . PRO A 1 128 ? -7.385 -12.091 13.777 1.00 92.06 128 PRO A C 1
ATOM 966 O O . PRO A 1 128 ? -7.205 -12.922 14.674 1.00 92.06 128 PRO A O 1
ATOM 969 N N . PRO A 1 129 ? -7.487 -10.772 14.024 1.00 95.00 129 PRO A N 1
ATOM 970 C CA . PRO A 1 129 ? -7.460 -10.226 15.374 1.00 95.00 129 PRO A CA 1
ATOM 971 C C . PRO A 1 129 ? -8.555 -10.825 16.249 1.00 95.00 129 PRO A C 1
ATOM 973 O O . PRO A 1 129 ? -9.660 -11.086 15.770 1.00 95.00 129 PRO A O 1
ATOM 976 N N . VAL A 1 130 ? -8.287 -10.984 17.543 1.00 97.50 130 VAL A N 1
ATOM 977 C CA . VAL A 1 130 ? -9.301 -11.398 18.523 1.00 97.50 130 VAL A CA 1
ATOM 978 C C . VAL A 1 130 ? -9.530 -10.250 19.487 1.00 97.50 130 VAL A C 1
ATOM 980 O O . VAL A 1 130 ? -8.677 -9.937 20.317 1.00 97.50 130 VAL A O 1
ATOM 983 N N . VAL A 1 131 ? -10.698 -9.618 19.382 1.00 97.88 131 VAL A N 1
ATOM 984 C CA . VAL A 1 131 ? -11.007 -8.451 20.202 1.00 97.88 131 VAL A CA 1
ATOM 985 C C . VAL A 1 131 ? -11.366 -8.860 21.621 1.00 97.88 131 VAL A C 1
ATOM 987 O O . VAL A 1 131 ? -12.292 -9.642 21.851 1.00 97.88 131 VAL A O 1
ATOM 990 N N . ASN A 1 132 ? -10.674 -8.253 22.584 1.00 97.25 132 ASN A N 1
ATOM 991 C CA . ASN A 1 132 ? -10.948 -8.416 24.003 1.00 97.25 132 ASN A CA 1
ATOM 992 C C . ASN A 1 132 ? -11.527 -7.124 24.594 1.00 97.25 132 ASN A C 1
ATOM 994 O O . ASN A 1 132 ? -10.836 -6.119 24.751 1.00 97.25 132 ASN A O 1
ATOM 998 N N . VAL A 1 133 ? -12.804 -7.187 24.969 1.00 96.44 133 VAL A N 1
ATOM 999 C CA . VAL A 1 133 ? -13.549 -6.079 25.587 1.00 96.44 133 VAL A CA 1
ATOM 1000 C C . VAL A 1 133 ? -13.290 -5.923 27.093 1.00 96.44 133 VAL A C 1
ATOM 1002 O O . VAL A 1 133 ? -13.738 -4.954 27.703 1.00 96.44 133 VAL A O 1
ATOM 1005 N N . GLY A 1 134 ? -12.557 -6.854 27.708 1.00 95.06 134 GLY A N 1
ATOM 1006 C CA . GLY A 1 134 ? -12.290 -6.873 29.143 1.00 95.06 134 GLY A CA 1
ATOM 1007 C C . GLY A 1 134 ? -13.544 -7.134 29.981 1.00 95.06 134 GLY A C 1
ATOM 1008 O O . GLY A 1 134 ? -14.488 -7.783 29.539 1.00 95.06 134 GLY A O 1
ATOM 1009 N N . THR A 1 135 ? -13.538 -6.643 31.223 1.00 94.12 135 THR A N 1
ATOM 1010 C CA . THR A 1 135 ? -14.622 -6.857 32.201 1.00 94.12 135 THR A CA 1
ATOM 1011 C C . THR A 1 135 ? -15.237 -5.564 32.738 1.00 94.12 135 THR A C 1
ATOM 1013 O O . THR A 1 135 ? -16.073 -5.627 33.630 1.00 94.12 135 THR A O 1
ATOM 1016 N N . SER A 1 136 ? -14.815 -4.394 32.245 1.00 96.88 136 SER A N 1
ATOM 1017 C CA . SER A 1 136 ? -15.342 -3.093 32.675 1.00 96.88 136 SER A CA 1
ATOM 1018 C C . SER A 1 136 ? -15.660 -2.227 31.466 1.00 96.88 136 SER A C 1
ATOM 1020 O O . SER A 1 136 ? -14.774 -1.905 30.671 1.00 96.88 136 SER A O 1
ATOM 1022 N N . ILE A 1 137 ? -16.922 -1.808 31.365 1.00 97.38 137 ILE A N 1
ATOM 1023 C CA . ILE A 1 137 ? -17.391 -0.943 30.279 1.00 97.38 137 ILE A CA 1
ATOM 1024 C C . ILE A 1 137 ? -16.723 0.436 30.324 1.00 97.38 137 ILE A C 1
ATOM 1026 O O . ILE A 1 137 ? -16.369 0.980 29.283 1.00 97.38 137 ILE A O 1
ATOM 1030 N N . THR A 1 138 ? -16.472 0.975 31.519 1.00 97.56 138 THR A N 1
ATOM 1031 C CA . THR A 1 138 ? -15.790 2.265 31.698 1.00 97.56 138 THR A CA 1
ATOM 1032 C C . THR A 1 138 ? -14.345 2.200 31.228 1.00 97.56 138 THR A C 1
ATOM 1034 O O . THR A 1 138 ? -13.877 3.115 30.547 1.00 97.56 138 THR A O 1
ATOM 1037 N N . LYS A 1 139 ? -13.640 1.104 31.545 1.00 97.81 139 LYS A N 1
ATOM 1038 C CA . LYS A 1 139 ? -12.287 0.884 31.033 1.00 97.81 139 LYS A CA 1
ATOM 1039 C C . LYS A 1 139 ? -12.299 0.778 29.509 1.00 97.81 139 LYS A C 1
ATOM 1041 O O . LYS A 1 139 ? -11.565 1.520 28.873 1.00 97.81 139 LYS A O 1
ATOM 1046 N N . LEU A 1 140 ? -13.166 -0.058 28.934 1.00 98.19 140 LEU A N 1
ATOM 1047 C CA . LEU A 1 140 ? -13.275 -0.199 27.480 1.00 98.19 140 LEU A CA 1
ATOM 1048 C C . LEU A 1 140 ? -13.588 1.137 26.795 1.00 98.19 140 LEU A C 1
ATOM 1050 O O . LEU A 1 140 ? -12.951 1.474 25.807 1.00 98.19 140 LEU A O 1
ATOM 1054 N N . ALA A 1 141 ? -14.537 1.916 27.316 1.00 97.94 141 ALA A N 1
ATOM 1055 C CA . ALA A 1 141 ? -14.885 3.221 26.760 1.00 97.94 141 ALA A CA 1
ATOM 1056 C C . ALA A 1 141 ? -13.707 4.208 26.811 1.00 97.94 141 ALA A C 1
ATOM 1058 O O . ALA A 1 141 ? -13.490 4.957 25.863 1.00 97.94 141 ALA A O 1
ATOM 1059 N N . THR A 1 142 ? -12.924 4.188 27.891 1.00 97.88 142 THR A N 1
ATOM 1060 C CA . THR A 1 142 ? -11.728 5.034 28.043 1.00 97.88 142 THR A CA 1
ATOM 1061 C C . THR A 1 142 ? -10.607 4.592 27.098 1.00 97.88 142 THR A C 1
ATOM 1063 O O . THR A 1 142 ? -10.000 5.415 26.413 1.00 97.88 142 THR A O 1
ATOM 1066 N N . ASP A 1 143 ? -10.374 3.284 27.008 1.00 98.12 143 ASP A N 1
ATOM 1067 C CA . ASP A 1 143 ? -9.409 2.665 26.100 1.00 98.12 143 ASP A CA 1
ATOM 1068 C C . ASP A 1 143 ? -9.791 2.963 24.629 1.00 98.12 143 ASP A C 1
ATOM 1070 O O . ASP A 1 143 ? -8.955 3.381 23.829 1.00 98.12 143 ASP A O 1
ATOM 1074 N N . LEU A 1 144 ? -11.079 2.890 24.276 1.00 97.38 144 LEU A N 1
ATOM 1075 C CA . LEU A 1 144 ? -11.574 3.308 22.963 1.00 97.38 144 LEU A CA 1
ATOM 1076 C C . LEU A 1 144 ? -11.350 4.802 22.728 1.00 97.38 144 LEU A C 1
ATOM 1078 O O . LEU A 1 144 ? -10.808 5.155 21.688 1.00 97.38 144 LEU A O 1
ATOM 1082 N N . MET A 1 145 ? -11.701 5.679 23.672 1.00 96.06 145 MET A N 1
ATOM 1083 C CA . MET A 1 145 ? -11.508 7.134 23.542 1.00 96.06 145 MET A CA 1
ATOM 1084 C C . MET A 1 145 ? -10.041 7.553 23.399 1.00 96.06 145 MET A C 1
ATOM 1086 O O . MET A 1 145 ? -9.758 8.576 22.782 1.00 96.06 145 MET A O 1
ATOM 1090 N N . SER A 1 146 ? -9.110 6.778 23.954 1.00 96.56 146 SER A N 1
ATOM 1091 C CA . SER A 1 146 ? -7.667 7.019 23.812 1.00 96.56 146 SER A CA 1
ATOM 1092 C C . SER A 1 146 ? -7.070 6.457 22.517 1.00 96.56 146 SER A C 1
ATOM 1094 O O . SER A 1 146 ? -5.883 6.650 22.261 1.00 96.56 146 SER A O 1
ATOM 1096 N N . THR A 1 147 ? -7.881 5.808 21.673 1.00 97.19 147 THR A N 1
ATOM 1097 C CA . THR A 1 147 ? -7.445 5.361 20.347 1.00 97.19 147 THR A CA 1
ATOM 1098 C C . THR A 1 147 ? -7.102 6.565 19.469 1.00 97.19 147 THR A C 1
ATOM 1100 O O . THR A 1 147 ? -7.916 7.469 19.268 1.00 97.19 147 THR A O 1
ATOM 1103 N N . GLN A 1 148 ? -5.890 6.558 18.921 1.00 96.31 148 GLN A N 1
ATOM 1104 C CA . GLN A 1 148 ? -5.318 7.586 18.060 1.00 96.31 148 GLN A CA 1
ATOM 1105 C C . GLN A 1 148 ? -5.912 7.486 16.653 1.00 96.31 148 GLN A C 1
ATOM 1107 O O . GLN A 1 148 ? -5.293 7.009 15.708 1.00 96.31 148 GLN A O 1
ATOM 1112 N N . ILE A 1 149 ? -7.157 7.937 16.509 1.00 92.81 149 ILE A N 1
ATOM 1113 C CA . ILE A 1 149 ? -7.896 7.892 15.239 1.00 92.81 149 ILE A CA 1
ATOM 1114 C C . ILE A 1 149 ? -7.153 8.623 14.104 1.00 92.81 149 ILE A C 1
ATOM 1116 O O . ILE A 1 149 ? -7.262 8.225 12.944 1.00 92.81 149 ILE A O 1
ATOM 1120 N N . TRP A 1 150 ? -6.374 9.660 14.423 1.00 93.31 150 TRP A N 1
ATOM 1121 C CA . TRP A 1 150 ? -5.572 10.396 13.442 1.00 93.31 150 TRP A CA 1
ATOM 1122 C C . TRP A 1 150 ? -4.518 9.510 12.760 1.00 93.31 150 TRP A C 1
ATOM 1124 O O . TRP A 1 150 ? -4.292 9.671 11.565 1.00 93.31 150 TRP A O 1
ATOM 1134 N N . SER A 1 151 ? -3.959 8.514 13.457 1.00 96.81 151 SER A N 1
ATOM 1135 C CA . SER A 1 151 ? -2.992 7.559 12.895 1.00 96.81 151 SER A CA 1
ATOM 1136 C C . SER A 1 151 ? -3.602 6.722 11.768 1.00 96.81 151 SER A C 1
ATOM 1138 O O . SER A 1 151 ? -2.931 6.384 10.797 1.00 96.81 151 SER A O 1
ATOM 1140 N N . VAL A 1 152 ? -4.908 6.435 11.848 1.00 96.62 152 VAL A N 1
ATOM 1141 C CA . VAL A 1 152 ? -5.658 5.756 10.777 1.00 96.62 152 VAL A CA 1
ATOM 1142 C C . VAL A 1 152 ? -5.766 6.656 9.545 1.00 96.62 152 VAL A C 1
ATOM 1144 O O . VAL A 1 152 ? -5.567 6.196 8.421 1.00 96.62 152 VAL A O 1
ATOM 1147 N N . SER A 1 153 ? -6.047 7.946 9.745 1.00 95.75 153 SER A N 1
ATOM 1148 C CA . SER A 1 153 ? -6.121 8.925 8.657 1.00 95.75 153 SER A CA 1
ATOM 1149 C C . SER A 1 153 ? -4.764 9.152 7.991 1.00 95.75 153 SER A C 1
ATOM 1151 O O . SER A 1 153 ? -4.692 9.234 6.768 1.00 95.75 153 SER A O 1
ATOM 1153 N N . GLU A 1 154 ? -3.683 9.210 8.768 1.00 96.44 154 GLU A N 1
ATOM 1154 C CA . GLU A 1 154 ? -2.326 9.335 8.232 1.00 96.44 154 GLU A CA 1
ATOM 1155 C C . GLU A 1 154 ? -1.883 8.079 7.474 1.00 96.44 154 GLU A C 1
ATOM 1157 O O . GLU A 1 154 ? -1.284 8.192 6.404 1.00 96.44 154 GLU A O 1
ATOM 1162 N N . ALA A 1 155 ? -2.233 6.884 7.959 1.00 96.94 155 ALA A N 1
ATOM 1163 C CA . ALA A 1 155 ? -2.024 5.643 7.213 1.00 96.94 155 ALA A CA 1
ATOM 1164 C C . ALA A 1 155 ? -2.781 5.643 5.882 1.00 96.94 155 ALA A C 1
ATOM 1166 O O . ALA A 1 155 ? -2.213 5.278 4.854 1.00 96.94 155 ALA A O 1
ATOM 1167 N N . ASN A 1 156 ? -4.027 6.118 5.871 1.00 96.50 156 ASN A N 1
ATOM 1168 C CA . ASN A 1 156 ? -4.799 6.252 4.639 1.00 96.50 156 ASN A CA 1
ATOM 1169 C C . ASN A 1 156 ? -4.140 7.240 3.656 1.00 96.50 156 ASN A C 1
ATOM 1171 O O . ASN A 1 156 ? -3.959 6.929 2.480 1.00 96.50 156 ASN A O 1
ATOM 1175 N N . ALA A 1 157 ? -3.699 8.404 4.144 1.00 96.00 157 ALA A N 1
ATOM 1176 C CA . ALA A 1 157 ? -2.979 9.383 3.329 1.00 96.00 157 ALA A CA 1
ATOM 1177 C C . ALA A 1 157 ? -1.672 8.808 2.759 1.00 96.00 157 ALA A C 1
ATOM 1179 O O . ALA A 1 157 ? -1.343 9.056 1.597 1.00 96.00 157 ALA A O 1
ATOM 1180 N N . ARG A 1 158 ? -0.954 7.990 3.542 1.00 95.69 158 ARG A N 1
ATOM 1181 C CA . ARG A 1 158 ? 0.253 7.296 3.082 1.00 95.69 158 ARG A CA 1
ATOM 1182 C C . ARG A 1 158 ? -0.049 6.341 1.930 1.00 95.69 158 ARG A C 1
ATOM 1184 O O . ARG A 1 158 ? 0.633 6.408 0.911 1.00 95.69 158 ARG A O 1
ATOM 1191 N N . TRP A 1 159 ? -1.073 5.499 2.059 1.00 96.00 159 TRP A N 1
ATOM 1192 C CA . TRP A 1 159 ? -1.483 4.585 0.988 1.00 96.00 159 TRP A CA 1
ATOM 1193 C C . TRP A 1 159 ? -1.944 5.325 -0.266 1.00 96.00 159 TRP A C 1
ATOM 1195 O O . TRP A 1 159 ? -1.526 4.973 -1.366 1.00 96.00 159 TRP A O 1
ATOM 1205 N N . SER A 1 160 ? -2.725 6.396 -0.106 1.00 96.19 160 SER A N 1
ATOM 1206 C CA . SER A 1 160 ? -3.156 7.235 -1.227 1.00 96.19 160 SER A CA 1
ATOM 1207 C C . SER A 1 160 ? -1.977 7.887 -1.953 1.00 96.19 160 SER A C 1
ATOM 1209 O O . SER A 1 160 ? -1.993 7.974 -3.180 1.00 96.19 160 SER A O 1
ATOM 1211 N N . SER A 1 161 ? -0.964 8.352 -1.217 1.00 95.62 161 SER A N 1
ATOM 1212 C CA . SER A 1 161 ? 0.249 8.931 -1.802 1.00 95.62 161 SER A CA 1
ATOM 1213 C C . SER A 1 161 ? 1.037 7.878 -2.580 1.00 95.62 161 SER A C 1
ATOM 1215 O O . SER A 1 161 ? 1.334 8.105 -3.749 1.00 95.62 161 SER A O 1
ATOM 1217 N N . LEU A 1 162 ? 1.279 6.700 -1.993 1.00 95.62 162 LEU A N 1
ATOM 1218 C CA . LEU A 1 162 ? 1.953 5.590 -2.678 1.00 95.62 162 LEU A CA 1
ATOM 1219 C C . LEU A 1 162 ? 1.219 5.182 -3.964 1.00 95.62 162 LEU A C 1
ATOM 1221 O O . LEU A 1 162 ? 1.840 5.050 -5.016 1.00 95.62 162 LEU A O 1
ATOM 1225 N N . GLY A 1 163 ? -0.106 5.032 -3.902 1.00 96.25 163 GLY A N 1
ATOM 1226 C CA . GLY A 1 163 ? -0.922 4.717 -5.073 1.00 96.25 163 GLY A CA 1
ATOM 1227 C C . GLY A 1 163 ? -0.853 5.796 -6.156 1.00 96.25 163 GLY A C 1
ATOM 1228 O O . GLY A 1 163 ? -0.765 5.477 -7.339 1.00 96.25 163 GLY A O 1
ATOM 1229 N N . SER A 1 164 ? -0.853 7.079 -5.779 1.00 97.12 164 SER A N 1
ATOM 1230 C CA . SER A 1 164 ? -0.731 8.184 -6.739 1.00 97.12 164 SER A CA 1
ATOM 1231 C C . SER A 1 164 ? 0.608 8.175 -7.467 1.00 97.12 164 SER A C 1
ATOM 1233 O O . SER A 1 164 ? 0.642 8.262 -8.692 1.00 97.12 164 SER A O 1
ATOM 1235 N N . GLU A 1 165 ? 1.698 8.014 -6.728 1.00 96.50 165 GLU A N 1
ATOM 1236 C CA . GLU A 1 165 ? 3.049 8.039 -7.285 1.00 96.50 165 GLU A CA 1
ATOM 1237 C C . GLU A 1 165 ? 3.297 6.842 -8.215 1.00 96.50 165 GLU A C 1
ATOM 1239 O O . GLU A 1 165 ? 3.794 7.002 -9.331 1.00 96.50 165 GLU A O 1
ATOM 1244 N N . VAL A 1 166 ? 2.847 5.641 -7.827 1.00 96.88 166 VAL A N 1
ATOM 1245 C CA . VAL A 1 166 ? 2.918 4.461 -8.704 1.00 96.88 166 VAL A CA 1
ATOM 1246 C C . VAL A 1 166 ? 2.036 4.633 -9.944 1.00 96.88 166 VAL A C 1
ATOM 1248 O O . VAL A 1 166 ? 2.443 4.238 -11.036 1.00 96.88 166 VAL A O 1
ATOM 1251 N N . ARG A 1 167 ? 0.863 5.271 -9.833 1.00 97.62 167 ARG A N 1
ATOM 1252 C CA . ARG A 1 167 ? 0.004 5.571 -10.993 1.00 97.62 167 ARG A CA 1
ATOM 1253 C C . ARG A 1 167 ? 0.710 6.477 -12.005 1.00 97.62 167 ARG A C 1
ATOM 1255 O O . ARG A 1 167 ? 0.576 6.264 -13.211 1.00 97.62 167 ARG A O 1
ATOM 1262 N N . GLU A 1 168 ? 1.471 7.463 -11.539 1.00 97.62 168 GLU A N 1
ATOM 1263 C CA . GLU A 1 168 ? 2.269 8.320 -12.419 1.00 97.62 168 GLU A CA 1
ATOM 1264 C C . GLU A 1 168 ? 3.409 7.557 -13.099 1.00 97.62 168 GLU A C 1
ATOM 1266 O O . GLU A 1 168 ? 3.626 7.737 -14.298 1.00 97.62 168 GLU A O 1
ATOM 1271 N N . ILE A 1 169 ? 4.082 6.656 -12.377 1.00 97.06 169 ILE A N 1
ATOM 1272 C CA . ILE A 1 169 ? 5.105 5.772 -12.952 1.00 97.06 169 ILE A CA 1
ATOM 1273 C C . ILE A 1 169 ? 4.505 4.887 -14.047 1.00 97.06 169 ILE A C 1
ATOM 1275 O O . ILE A 1 169 ? 5.032 4.834 -15.156 1.00 97.06 169 ILE A O 1
ATOM 1279 N N . VAL A 1 170 ? 3.365 4.248 -13.775 1.00 97.19 170 VAL A N 1
ATOM 1280 C CA . VAL A 1 170 ? 2.630 3.438 -14.758 1.00 97.19 170 VAL A CA 1
ATOM 1281 C C . VAL A 1 170 ? 2.283 4.260 -16.000 1.00 97.19 170 VAL A C 1
ATOM 1283 O O . VAL A 1 170 ? 2.486 3.791 -17.116 1.00 97.19 170 VAL A O 1
ATOM 1286 N N . SER A 1 171 ? 1.799 5.493 -15.828 1.00 98.12 171 SER A N 1
ATOM 1287 C CA . SER A 1 171 ? 1.508 6.394 -16.950 1.00 98.12 171 SER A CA 1
ATOM 1288 C C . SER A 1 171 ? 2.758 6.709 -17.779 1.00 98.12 171 SER A C 1
ATOM 1290 O O . SER A 1 171 ? 2.694 6.713 -19.007 1.00 98.12 171 SER A O 1
ATOM 1292 N N . GLY A 1 172 ? 3.903 6.933 -17.128 1.00 98.00 172 GLY A N 1
ATOM 1293 C CA . GLY A 1 172 ? 5.182 7.145 -17.807 1.00 98.00 172 GLY A CA 1
ATOM 1294 C C . GLY A 1 172 ? 5.649 5.922 -18.603 1.00 98.00 172 GLY A C 1
ATOM 1295 O O . GLY A 1 172 ? 6.088 6.069 -19.742 1.00 98.00 172 GLY A O 1
ATOM 1296 N N . LEU A 1 173 ? 5.495 4.716 -18.048 1.00 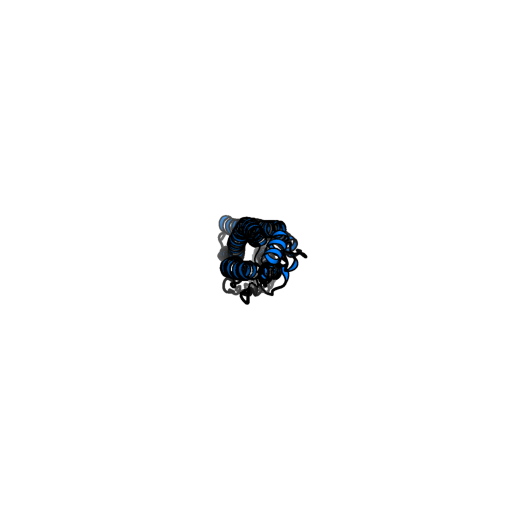97.94 173 LEU A N 1
ATOM 1297 C CA . LEU A 1 173 ? 5.804 3.465 -18.749 1.00 97.94 173 LEU A CA 1
ATOM 1298 C C . LEU A 1 173 ? 4.902 3.273 -19.981 1.00 97.94 173 LEU A C 1
ATOM 1300 O O . LEU A 1 173 ? 5.392 2.982 -21.067 1.00 97.94 173 LEU A O 1
ATOM 1304 N N . GLU A 1 174 ? 3.593 3.497 -19.854 1.00 97.94 174 GLU A N 1
ATOM 1305 C CA . GLU A 1 174 ? 2.654 3.393 -20.984 1.00 97.94 174 GLU A CA 1
ATOM 1306 C C . GLU A 1 174 ? 2.957 4.412 -22.094 1.00 97.94 174 GLU A C 1
ATOM 1308 O O . GLU A 1 174 ? 2.883 4.081 -23.280 1.00 97.94 174 GLU A O 1
ATOM 1313 N N . GLN A 1 175 ? 3.347 5.637 -21.723 1.00 97.88 175 GLN A N 1
ATOM 1314 C CA . GLN A 1 175 ? 3.800 6.652 -22.677 1.00 97.88 175 GLN A CA 1
ATOM 1315 C C . GLN A 1 175 ? 5.071 6.213 -23.408 1.00 97.88 175 GLN A C 1
ATOM 1317 O O . GLN A 1 175 ? 5.144 6.361 -24.628 1.00 97.88 175 GLN A O 1
ATOM 1322 N N . ALA A 1 176 ? 6.037 5.630 -22.692 1.00 96.88 176 ALA A N 1
ATOM 1323 C CA . ALA A 1 176 ? 7.262 5.127 -23.303 1.00 96.88 176 ALA A CA 1
ATOM 1324 C C . ALA A 1 176 ? 6.979 3.983 -24.289 1.00 96.88 176 ALA A C 1
ATOM 1326 O O . ALA A 1 176 ? 7.452 4.007 -25.425 1.00 96.88 176 ALA A O 1
ATOM 1327 N N . ALA A 1 177 ? 6.133 3.025 -23.901 1.00 96.12 177 ALA A N 1
ATOM 1328 C CA . ALA A 1 177 ? 5.703 1.940 -24.781 1.00 96.12 177 ALA A CA 1
ATOM 1329 C C . ALA A 1 177 ? 4.992 2.460 -26.044 1.00 96.12 177 ALA A C 1
ATOM 1331 O O . ALA A 1 177 ? 5.294 2.016 -27.150 1.00 96.12 177 ALA A O 1
ATOM 1332 N N . GLY A 1 178 ? 4.080 3.427 -25.895 1.00 95.94 178 GLY A N 1
ATOM 1333 C CA . GLY A 1 178 ? 3.388 4.044 -27.030 1.00 95.94 178 GLY A CA 1
ATOM 1334 C C . GLY A 1 178 ? 4.325 4.823 -27.958 1.00 95.94 178 GLY A C 1
ATOM 1335 O O . GLY A 1 178 ? 4.182 4.740 -29.176 1.00 95.94 178 GLY A O 1
ATOM 1336 N N . SER A 1 179 ? 5.311 5.535 -27.402 1.00 95.81 179 SER A N 1
ATOM 1337 C CA . SER A 1 179 ? 6.322 6.251 -28.187 1.00 95.81 179 SER A CA 1
ATOM 1338 C C . SER A 1 179 ? 7.151 5.286 -29.039 1.00 95.81 179 SER A C 1
ATOM 1340 O O . SER A 1 179 ? 7.262 5.503 -30.248 1.00 95.81 179 SER A O 1
ATOM 1342 N N . LEU A 1 180 ? 7.634 4.185 -28.447 1.00 93.25 180 LEU A N 1
ATOM 1343 C CA . LEU A 1 180 ? 8.404 3.159 -29.158 1.00 93.25 180 LEU A CA 1
ATOM 1344 C C . LEU A 1 180 ? 7.641 2.584 -30.356 1.00 93.25 180 LEU A C 1
ATOM 1346 O O . LEU A 1 180 ? 8.216 2.450 -31.430 1.00 93.25 180 LEU A O 1
ATOM 1350 N N . GLU A 1 181 ? 6.356 2.276 -30.202 1.00 92.50 181 GLU A N 1
ATOM 1351 C CA . GLU A 1 181 ? 5.536 1.734 -31.295 1.00 92.50 181 GLU A CA 1
ATOM 1352 C C . GLU A 1 181 ? 5.173 2.777 -32.355 1.00 92.50 181 GLU A C 1
ATOM 1354 O O . GLU A 1 181 ? 4.966 2.433 -33.514 1.00 92.50 181 GLU A O 1
ATOM 1359 N N . SER A 1 182 ? 5.069 4.052 -31.973 1.00 92.62 182 SER A N 1
ATOM 1360 C CA . SER A 1 182 ? 4.698 5.117 -32.910 1.00 92.62 182 SER A CA 1
ATOM 1361 C C . SER A 1 182 ? 5.856 5.574 -33.799 1.00 92.62 182 SER A C 1
ATOM 1363 O O . SER A 1 182 ? 5.630 6.008 -34.928 1.00 92.62 182 SER A O 1
ATOM 1365 N N . GLU A 1 183 ? 7.091 5.488 -33.299 1.00 90.81 183 GLU A N 1
ATOM 1366 C CA . GLU A 1 183 ? 8.285 6.000 -33.981 1.00 90.81 183 GLU A CA 1
ATOM 1367 C C . GLU A 1 183 ? 9.135 4.899 -34.630 1.00 90.81 183 GLU A C 1
ATOM 1369 O O . GLU A 1 183 ? 10.045 5.208 -35.408 1.00 90.81 183 GLU A O 1
ATOM 1374 N N . ASN A 1 184 ? 8.830 3.627 -34.348 1.00 88.00 184 ASN A N 1
ATOM 1375 C CA . ASN A 1 184 ? 9.563 2.475 -34.857 1.00 88.00 184 ASN A CA 1
ATOM 1376 C C . ASN A 1 184 ? 8.615 1.415 -35.434 1.00 88.00 184 ASN A C 1
ATOM 1378 O O . ASN A 1 184 ? 7.573 1.114 -34.864 1.00 88.00 184 ASN A O 1
ATOM 1382 N N . ASP A 1 185 ? 9.033 0.793 -36.533 1.00 86.31 185 ASP A N 1
ATOM 1383 C CA . ASP A 1 185 ? 8.334 -0.307 -37.204 1.00 86.31 185 ASP A CA 1
ATOM 1384 C C . ASP A 1 185 ? 9.275 -1.517 -37.268 1.00 86.31 185 ASP A C 1
ATOM 1386 O O . ASP A 1 185 ? 9.896 -1.814 -38.299 1.00 86.31 185 ASP A O 1
ATOM 1390 N N . SER A 1 186 ? 9.479 -2.135 -36.099 1.00 84.50 186 SER A N 1
ATOM 1391 C CA . SER A 1 186 ? 10.304 -3.330 -35.919 1.00 84.50 186 SER A CA 1
ATOM 1392 C C . SER A 1 186 ? 9.713 -4.263 -34.860 1.00 84.50 186 SER A C 1
ATOM 1394 O O . SER A 1 186 ? 9.131 -3.820 -33.869 1.00 84.50 186 SER A O 1
ATOM 1396 N N . GLU A 1 187 ? 9.910 -5.571 -35.039 1.00 84.75 187 GLU A N 1
ATOM 1397 C CA . GLU A 1 187 ? 9.459 -6.575 -34.069 1.00 84.75 187 GLU A CA 1
ATOM 1398 C C . GLU A 1 187 ? 10.146 -6.405 -32.703 1.00 84.75 187 GLU A C 1
ATOM 1400 O O . GLU A 1 187 ? 9.508 -6.577 -31.665 1.00 84.75 187 GLU A O 1
ATOM 1405 N N . THR A 1 188 ? 11.423 -6.013 -32.690 1.00 82.56 188 THR A N 1
ATOM 1406 C CA . THR A 1 188 ? 12.191 -5.757 -31.463 1.00 82.56 188 THR A CA 1
ATOM 1407 C C . THR A 1 188 ? 11.553 -4.645 -30.631 1.00 82.56 188 THR A C 1
ATOM 1409 O O . THR A 1 188 ? 11.237 -4.857 -29.463 1.00 82.56 188 THR A O 1
ATOM 1412 N N . THR A 1 189 ? 11.256 -3.495 -31.243 1.00 86.31 189 THR A N 1
ATOM 1413 C CA . THR A 1 189 ? 10.643 -2.357 -30.540 1.00 86.31 189 THR A CA 1
ATOM 1414 C C . THR A 1 189 ? 9.221 -2.656 -30.069 1.00 86.31 189 THR A C 1
ATOM 1416 O O . THR A 1 189 ? 8.836 -2.221 -28.985 1.00 86.31 189 THR A O 1
ATOM 1419 N N . SER A 1 190 ? 8.450 -3.456 -30.817 1.00 88.44 190 SER A N 1
ATOM 1420 C CA . SER A 1 190 ? 7.138 -3.939 -30.359 1.00 88.44 190 SER A CA 1
ATOM 1421 C C . SER A 1 190 ? 7.249 -4.880 -29.154 1.00 88.44 190 SER A C 1
ATOM 1423 O O . SER A 1 190 ? 6.446 -4.789 -28.224 1.00 88.44 190 SER A O 1
ATOM 1425 N N . ARG A 1 191 ? 8.252 -5.769 -29.122 1.00 88.38 191 ARG A N 1
ATOM 1426 C CA . ARG A 1 191 ? 8.515 -6.636 -27.960 1.00 88.38 191 ARG A CA 1
ATOM 1427 C C . ARG A 1 191 ? 8.948 -5.823 -26.738 1.00 88.38 191 ARG A C 1
ATOM 1429 O O . ARG A 1 191 ? 8.441 -6.077 -25.647 1.00 88.38 191 ARG A O 1
ATOM 1436 N N . ALA A 1 192 ? 9.811 -4.823 -26.917 1.00 89.50 192 ALA A N 1
ATOM 1437 C CA . ALA A 1 192 ? 10.209 -3.908 -25.849 1.00 89.50 192 ALA A CA 1
ATOM 1438 C C . ALA A 1 192 ? 9.002 -3.139 -25.283 1.00 89.50 192 ALA A C 1
ATOM 1440 O O . ALA A 1 192 ? 8.794 -3.111 -24.069 1.00 89.50 192 ALA A O 1
ATOM 1441 N N . ALA A 1 193 ? 8.138 -2.596 -26.148 1.00 92.25 193 ALA A N 1
ATOM 1442 C CA . ALA A 1 193 ? 6.902 -1.936 -25.730 1.00 92.25 193 ALA A CA 1
ATOM 1443 C C . ALA A 1 193 ? 5.965 -2.884 -24.960 1.00 92.25 193 ALA A C 1
ATOM 1445 O O . ALA A 1 193 ? 5.418 -2.506 -23.922 1.00 92.25 193 ALA A O 1
ATOM 1446 N N . ALA A 1 194 ? 5.816 -4.133 -25.411 1.00 91.44 194 ALA A N 1
ATOM 1447 C CA . ALA A 1 194 ? 5.040 -5.144 -24.695 1.00 91.44 194 ALA A CA 1
ATOM 1448 C C . ALA A 1 194 ? 5.612 -5.427 -23.295 1.00 91.44 194 ALA A C 1
ATOM 1450 O O . ALA A 1 194 ? 4.850 -5.477 -22.329 1.00 91.44 194 ALA A O 1
ATOM 1451 N N . LYS A 1 195 ? 6.941 -5.530 -23.160 1.00 90.88 195 LYS A N 1
ATOM 1452 C CA . LYS A 1 195 ? 7.619 -5.705 -21.866 1.00 90.88 195 LYS A CA 1
ATOM 1453 C C . LYS A 1 195 ? 7.450 -4.520 -20.925 1.00 90.88 195 LYS A C 1
ATOM 1455 O O . LYS A 1 195 ? 7.202 -4.713 -19.737 1.00 90.88 195 LYS A O 1
ATOM 1460 N N . ILE A 1 196 ? 7.506 -3.296 -21.441 1.00 94.38 196 ILE A N 1
ATOM 1461 C CA . ILE A 1 196 ? 7.232 -2.097 -20.643 1.00 94.38 196 ILE A CA 1
ATOM 1462 C C . ILE A 1 196 ? 5.796 -2.130 -20.096 1.00 94.38 196 ILE A C 1
ATOM 1464 O O . ILE A 1 196 ? 5.579 -1.852 -18.916 1.00 94.38 196 ILE A O 1
ATOM 1468 N N . ARG A 1 197 ? 4.814 -2.522 -20.918 1.00 94.25 197 ARG A N 1
ATOM 1469 C CA . ARG A 1 197 ? 3.411 -2.650 -20.482 1.00 94.25 197 ARG A CA 1
ATOM 1470 C C . ARG A 1 197 ? 3.187 -3.782 -19.492 1.00 94.25 197 ARG A C 1
ATOM 1472 O O . ARG A 1 197 ? 2.362 -3.644 -18.594 1.00 94.25 197 ARG A O 1
ATOM 1479 N N . GLU A 1 198 ? 3.921 -4.878 -19.642 1.00 91.25 198 GLU A N 1
ATOM 1480 C CA . GLU A 1 198 ? 3.920 -5.994 -18.701 1.00 91.25 198 GLU A CA 1
ATOM 1481 C C . GLU A 1 198 ? 4.319 -5.519 -17.293 1.00 91.25 198 GLU A C 1
ATOM 1483 O O . GLU A 1 198 ? 3.586 -5.736 -16.329 1.00 91.25 198 GLU A O 1
ATOM 1488 N N . VAL A 1 199 ? 5.423 -4.775 -17.188 1.00 92.62 199 VAL A N 1
ATOM 1489 C CA . VAL A 1 199 ? 5.871 -4.167 -15.925 1.00 92.62 199 VAL A CA 1
ATOM 1490 C C . VAL A 1 199 ? 4.868 -3.116 -15.432 1.00 92.62 199 VAL A C 1
ATOM 1492 O O . VAL A 1 199 ? 4.526 -3.083 -14.249 1.00 92.62 199 VAL A O 1
ATOM 1495 N N . ALA A 1 200 ? 4.319 -2.288 -16.326 1.00 94.38 200 ALA A N 1
ATOM 1496 C CA . ALA A 1 200 ? 3.294 -1.305 -15.972 1.00 94.38 200 ALA A CA 1
ATOM 1497 C C . ALA A 1 200 ? 2.021 -1.957 -15.397 1.00 94.38 200 ALA A C 1
ATOM 1499 O O . ALA A 1 200 ? 1.385 -1.387 -14.507 1.00 94.38 200 ALA A O 1
ATOM 1500 N N . ALA A 1 201 ? 1.649 -3.156 -15.858 1.00 91.25 201 ALA A N 1
ATOM 1501 C CA . ALA A 1 201 ? 0.510 -3.899 -15.330 1.00 91.25 201 ALA A CA 1
ATOM 1502 C C . ALA A 1 201 ? 0.698 -4.248 -13.846 1.00 91.25 201 ALA A C 1
ATOM 1504 O O . ALA A 1 201 ? -0.219 -4.010 -13.060 1.00 91.25 201 ALA A O 1
ATOM 1505 N N . SER A 1 202 ? 1.892 -4.686 -13.433 1.00 91.19 202 SER A N 1
ATOM 1506 C CA . SER A 1 202 ? 2.216 -4.937 -12.019 1.00 91.19 202 SER A CA 1
ATOM 1507 C C . SER A 1 202 ? 1.972 -3.697 -11.151 1.00 91.19 202 SER A C 1
ATOM 1509 O O . SER A 1 202 ? 1.352 -3.782 -10.089 1.00 91.19 202 SER A O 1
ATOM 1511 N N . GLY A 1 203 ? 2.365 -2.516 -11.643 1.00 93.12 203 GLY A N 1
ATOM 1512 C CA . GLY A 1 203 ? 2.082 -1.236 -10.990 1.00 93.12 203 GLY A CA 1
ATOM 1513 C C . GLY A 1 203 ? 0.583 -0.924 -10.879 1.00 93.12 203 GLY A C 1
ATOM 1514 O O . GLY A 1 203 ? 0.138 -0.425 -9.847 1.00 93.12 203 GLY A O 1
ATOM 1515 N N . LYS A 1 204 ? -0.233 -1.270 -11.886 1.00 93.25 204 LYS A N 1
ATOM 1516 C CA . LYS A 1 204 ? -1.701 -1.093 -11.829 1.00 93.25 204 LYS A CA 1
ATOM 1517 C C . LYS A 1 204 ? -2.338 -1.928 -10.715 1.00 93.25 204 LYS A C 1
ATOM 1519 O O . LYS A 1 204 ? -3.230 -1.425 -10.033 1.00 93.25 204 LYS A O 1
ATOM 1524 N N . HIS A 1 205 ? -1.865 -3.158 -10.497 1.00 90.81 205 HIS A N 1
ATOM 1525 C CA . HIS A 1 205 ? -2.324 -3.989 -9.376 1.00 90.81 205 HIS A CA 1
ATOM 1526 C C . HIS A 1 205 ? -2.027 -3.328 -8.027 1.00 90.81 205 HIS A C 1
ATOM 1528 O O . HIS A 1 205 ? -2.904 -3.282 -7.164 1.00 90.81 205 HIS A O 1
ATOM 1534 N N . PHE A 1 206 ? -0.839 -2.737 -7.871 1.00 93.94 206 PHE A N 1
ATOM 1535 C CA . PHE A 1 206 ? -0.504 -1.980 -6.666 1.00 93.94 206 PHE A CA 1
ATOM 1536 C C . PHE A 1 206 ? -1.468 -0.825 -6.429 1.00 93.94 206 PHE A C 1
ATOM 1538 O O . PHE A 1 206 ? -2.030 -0.718 -5.342 1.00 93.94 206 PHE A O 1
ATOM 1545 N N . VAL A 1 207 ? -1.710 0.001 -7.451 1.00 95.06 207 VAL A N 1
ATOM 1546 C CA . VAL A 1 207 ? -2.635 1.140 -7.359 1.00 95.06 207 VAL A CA 1
ATOM 1547 C C . VAL A 1 207 ? -4.019 0.680 -6.897 1.00 95.06 207 VAL A C 1
ATOM 1549 O O . VAL A 1 207 ? -4.523 1.198 -5.900 1.00 95.06 207 VAL A O 1
ATOM 1552 N N . ALA A 1 208 ? -4.591 -0.342 -7.538 1.00 90.50 208 ALA A N 1
ATOM 1553 C CA . ALA A 1 208 ? -5.893 -0.886 -7.151 1.00 90.50 208 ALA A CA 1
ATOM 1554 C C . ALA A 1 208 ? -5.901 -1.397 -5.697 1.00 90.50 208 ALA A C 1
ATOM 1556 O O . ALA A 1 208 ? -6.833 -1.137 -4.937 1.00 90.50 208 ALA A O 1
ATOM 1557 N N . ASN A 1 209 ? -4.833 -2.072 -5.271 1.00 91.12 209 ASN A N 1
ATOM 1558 C CA . ASN A 1 209 ? -4.716 -2.576 -3.906 1.00 91.12 209 ASN A CA 1
ATOM 1559 C C . ASN A 1 209 ? -4.603 -1.449 -2.870 1.00 91.12 209 ASN A C 1
ATOM 1561 O O . ASN A 1 209 ? -5.195 -1.557 -1.794 1.00 91.12 209 ASN A O 1
ATOM 1565 N N . THR A 1 210 ? -3.906 -0.351 -3.185 1.00 94.00 210 THR A N 1
ATOM 1566 C CA . THR A 1 210 ? -3.844 0.820 -2.293 1.00 94.00 210 THR A CA 1
ATOM 1567 C C . THR A 1 210 ? -5.204 1.494 -2.112 1.00 94.00 210 THR A C 1
ATOM 1569 O O . THR A 1 210 ? -5.519 1.922 -1.004 1.00 94.00 210 THR A O 1
ATOM 1572 N N . GLU A 1 211 ? -6.039 1.528 -3.156 1.00 91.31 211 GLU A N 1
ATOM 1573 C CA . GLU A 1 211 ? -7.407 2.059 -3.090 1.00 91.31 211 GLU A CA 1
ATOM 1574 C C . GLU A 1 211 ? -8.280 1.199 -2.165 1.00 91.31 211 GLU 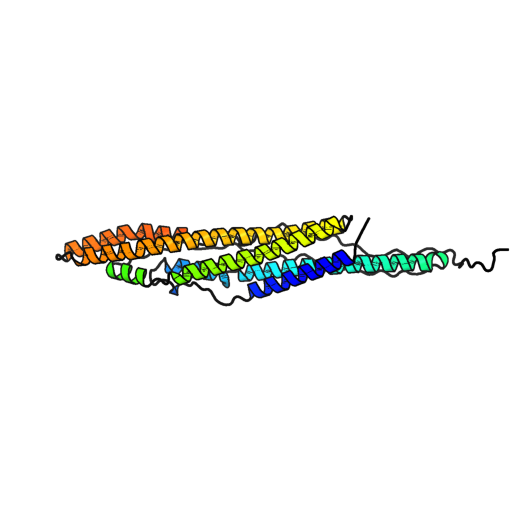A C 1
ATOM 1576 O O . GLU A 1 211 ? -8.898 1.719 -1.237 1.00 91.31 211 GLU A O 1
ATOM 1581 N N . VAL A 1 212 ? -8.234 -0.130 -2.323 1.00 92.19 212 VAL A N 1
ATOM 1582 C CA . VAL A 1 212 ? -8.953 -1.071 -1.444 1.00 92.19 212 VAL A CA 1
ATOM 1583 C C . VAL A 1 212 ? -8.519 -0.925 0.018 1.00 92.19 212 VAL A C 1
ATOM 1585 O O . VAL A 1 212 ? -9.353 -0.940 0.925 1.00 92.19 212 VAL A O 1
ATOM 1588 N N . ILE A 1 213 ? -7.217 -0.785 0.273 1.00 95.06 213 ILE A N 1
ATOM 1589 C CA . ILE A 1 213 ? -6.693 -0.553 1.623 1.00 95.06 213 ILE A CA 1
ATOM 1590 C C . ILE A 1 213 ? -7.219 0.777 2.187 1.00 95.06 213 ILE A C 1
ATOM 1592 O O . ILE A 1 213 ? -7.643 0.826 3.347 1.00 95.06 213 ILE A O 1
ATOM 1596 N N . GLY A 1 214 ? -7.232 1.834 1.373 1.00 92.56 214 GLY A N 1
ATOM 1597 C CA . GLY A 1 214 ? -7.740 3.145 1.767 1.00 92.56 214 GLY A CA 1
ATOM 1598 C C . GLY A 1 214 ? -9.232 3.139 2.111 1.00 92.56 214 GLY A C 1
ATOM 1599 O O . GLY A 1 214 ? -9.637 3.718 3.125 1.00 92.56 214 GLY A O 1
ATOM 1600 N N . ASP A 1 215 ? -10.045 2.403 1.351 1.00 92.62 215 ASP A N 1
ATOM 1601 C CA . ASP A 1 215 ? -11.471 2.204 1.635 1.00 92.62 215 ASP A CA 1
ATOM 1602 C C . ASP A 1 215 ? -11.686 1.493 2.977 1.00 92.62 215 ASP A C 1
ATOM 1604 O O . ASP A 1 215 ? -12.510 1.920 3.796 1.00 92.62 215 ASP A O 1
ATOM 1608 N N . LYS A 1 216 ? -10.900 0.444 3.255 1.00 95.81 216 LYS A N 1
ATOM 1609 C CA . LYS A 1 216 ? -10.951 -0.272 4.538 1.00 95.81 216 LYS A CA 1
ATOM 1610 C C . LYS A 1 216 ? -10.577 0.629 5.713 1.00 95.81 216 LYS A C 1
ATOM 1612 O O . LYS A 1 216 ? -11.292 0.639 6.716 1.00 95.81 216 LYS A O 1
ATOM 1617 N N . LEU A 1 217 ? -9.505 1.416 5.596 1.00 96.38 217 LEU A N 1
ATOM 1618 C CA . LEU A 1 217 ? -9.086 2.365 6.637 1.00 96.38 217 LEU A CA 1
ATOM 1619 C C . LEU A 1 217 ? -10.112 3.486 6.841 1.00 96.38 217 LEU A C 1
ATOM 1621 O O . LEU A 1 217 ? -10.391 3.865 7.979 1.00 96.38 217 LEU A O 1
ATOM 1625 N N . THR A 1 218 ? -10.729 3.975 5.766 1.00 95.06 218 THR A N 1
ATOM 1626 C CA . THR A 1 218 ? -11.803 4.978 5.830 1.00 95.06 218 THR A CA 1
ATOM 1627 C C . THR A 1 218 ? -13.032 4.426 6.555 1.00 95.06 218 THR A C 1
ATOM 1629 O O . THR A 1 218 ? -13.570 5.068 7.463 1.00 95.06 218 THR A O 1
ATOM 1632 N N . GLY A 1 219 ? -13.449 3.203 6.215 1.00 94.69 219 GLY A N 1
ATOM 1633 C CA . GLY A 1 219 ? -14.539 2.510 6.900 1.00 94.69 219 GLY A CA 1
ATOM 1634 C C . GLY A 1 219 ? -14.232 2.249 8.377 1.00 94.69 219 GLY A C 1
ATOM 1635 O O . GLY A 1 219 ? -15.089 2.468 9.239 1.00 94.69 219 GLY A O 1
ATOM 1636 N N . PHE A 1 220 ? -13.000 1.842 8.682 1.00 96.56 220 PHE A N 1
ATOM 1637 C CA . PHE A 1 220 ? -12.519 1.623 10.044 1.00 96.56 220 PHE A CA 1
ATOM 1638 C C . PHE A 1 220 ? -12.550 2.912 10.875 1.00 96.56 220 PHE A C 1
ATOM 1640 O O . PHE A 1 220 ? -13.145 2.935 11.954 1.00 96.56 220 PHE A O 1
ATOM 1647 N N . HIS A 1 221 ? -12.001 4.004 10.336 1.00 95.12 221 HIS A N 1
ATOM 1648 C CA . HIS A 1 221 ? -12.029 5.336 10.940 1.00 95.12 221 HIS A CA 1
ATOM 1649 C C . HIS A 1 221 ? -13.463 5.781 11.264 1.00 95.12 221 HIS A C 1
ATOM 1651 O O . HIS A 1 221 ? -13.772 6.114 12.409 1.00 95.12 221 HIS A O 1
ATOM 1657 N N . SER A 1 222 ? -14.363 5.726 10.275 1.00 95.00 222 SER A N 1
ATOM 1658 C CA . SER A 1 222 ? -15.763 6.135 10.439 1.00 95.00 222 SER A CA 1
ATOM 1659 C C . SER A 1 222 ? -16.472 5.340 11.541 1.00 95.00 222 SER A C 1
ATOM 1661 O O . SER A 1 222 ? -17.162 5.909 12.390 1.00 95.00 222 SER A O 1
ATOM 1663 N N . ARG A 1 223 ? -16.271 4.020 11.582 1.00 95.06 223 ARG A N 1
ATOM 1664 C CA . ARG A 1 223 ? -16.888 3.165 12.602 1.00 95.06 223 ARG A CA 1
ATOM 1665 C C . ARG A 1 223 ? -16.305 3.384 13.997 1.00 95.06 223 ARG A C 1
ATOM 1667 O O . ARG A 1 223 ? -17.078 3.385 14.956 1.00 95.06 223 ARG A O 1
ATOM 1674 N N . LEU A 1 224 ? -14.998 3.627 14.130 1.00 94.19 224 LEU A N 1
ATOM 1675 C CA . LEU A 1 224 ? -14.397 4.007 15.414 1.00 94.19 224 LEU A CA 1
ATOM 1676 C C . LEU A 1 224 ? -15.018 5.298 15.965 1.00 94.19 224 LEU A C 1
ATOM 1678 O O . LEU A 1 224 ? -15.408 5.325 17.134 1.00 94.19 224 LEU A O 1
ATOM 1682 N N . MET A 1 225 ? -15.200 6.318 15.117 1.00 94.25 225 MET A N 1
ATOM 1683 C CA . MET A 1 225 ? -15.852 7.577 15.508 1.00 94.25 225 MET A CA 1
ATOM 1684 C C . MET A 1 225 ? -17.297 7.387 15.993 1.00 94.25 225 MET A C 1
ATOM 1686 O O . MET A 1 225 ? -17.767 8.161 16.824 1.00 94.25 225 MET A O 1
ATOM 1690 N N . MET A 1 226 ? -18.011 6.368 15.503 1.00 93.00 226 MET A N 1
ATOM 1691 C CA . MET A 1 226 ? -19.369 6.050 15.963 1.00 93.00 226 MET A CA 1
ATOM 1692 C C . MET A 1 226 ? -19.381 5.244 17.270 1.00 93.00 226 MET A C 1
ATOM 1694 O O . MET A 1 226 ? -20.215 5.490 18.144 1.00 93.00 226 MET A O 1
ATOM 1698 N N . ILE A 1 227 ? -18.471 4.276 17.423 1.00 94.50 227 ILE A N 1
ATOM 1699 C CA . ILE A 1 227 ? -18.457 3.363 18.576 1.00 94.50 227 ILE A CA 1
ATOM 1700 C C . ILE A 1 227 ? -17.954 4.056 19.845 1.00 94.50 227 ILE A C 1
ATOM 1702 O O . ILE A 1 227 ? -18.524 3.835 20.914 1.00 94.50 227 ILE A O 1
ATOM 1706 N N . GLN A 1 228 ? -16.937 4.917 19.745 1.00 93.50 228 GLN A N 1
ATOM 1707 C CA . GLN A 1 228 ? -16.364 5.647 20.884 1.00 93.50 228 GLN A CA 1
ATOM 1708 C C . GLN A 1 228 ? -17.418 6.378 21.749 1.00 93.50 228 GLN A C 1
ATOM 1710 O O . GLN A 1 228 ? -17.533 6.062 22.940 1.00 93.50 228 GLN A O 1
ATOM 1715 N N . PRO A 1 229 ? -18.242 7.298 21.203 1.00 94.69 229 PRO A N 1
ATOM 1716 C CA . PRO A 1 229 ? -19.257 7.992 21.994 1.00 94.69 229 PRO A CA 1
ATOM 1717 C C . PRO A 1 229 ? -20.369 7.052 22.479 1.00 94.69 229 PRO A C 1
ATOM 1719 O O . PRO A 1 229 ? -20.900 7.248 23.571 1.00 94.69 229 PRO A O 1
ATOM 1722 N N . SER A 1 230 ? -20.703 6.004 21.715 1.00 95.25 230 SER A N 1
ATOM 1723 C CA . SER A 1 230 ? -21.714 5.016 22.111 1.00 95.25 230 SER A CA 1
ATOM 1724 C C . SER A 1 230 ? -21.278 4.196 23.332 1.00 95.25 230 SER A C 1
ATOM 1726 O O . SER A 1 230 ? -22.048 4.036 24.282 1.00 95.25 230 SER A O 1
ATOM 1728 N N . ALA A 1 231 ? -20.027 3.726 23.349 1.00 96.75 231 ALA A N 1
ATOM 1729 C CA . ALA A 1 231 ? -19.447 3.010 24.482 1.00 96.75 231 ALA A CA 1
ATOM 1730 C C . ALA A 1 231 ? -19.369 3.901 25.730 1.00 96.75 231 ALA A C 1
ATOM 1732 O O . ALA A 1 231 ? -19.710 3.457 26.827 1.00 96.75 231 ALA A O 1
ATOM 1733 N N . MET A 1 232 ? -18.994 5.173 25.558 1.00 96.88 232 MET A N 1
ATOM 1734 C CA . MET A 1 232 ? -18.973 6.144 26.650 1.00 96.88 232 MET A CA 1
ATOM 1735 C C . MET A 1 232 ? -20.373 6.396 27.224 1.00 96.88 232 MET A C 1
ATOM 1737 O O . MET A 1 232 ? -20.550 6.361 28.440 1.00 96.88 232 MET A O 1
ATOM 1741 N N . ALA A 1 233 ? -21.385 6.584 26.374 1.00 97.19 233 ALA A N 1
ATOM 1742 C CA . ALA A 1 233 ? -22.766 6.747 26.822 1.00 97.19 233 ALA A CA 1
ATOM 1743 C C . ALA A 1 233 ? -23.264 5.513 27.599 1.00 97.19 233 ALA A C 1
ATOM 1745 O O . ALA A 1 233 ? -23.846 5.661 28.673 1.00 97.19 233 ALA A O 1
ATOM 1746 N N . MET A 1 234 ? -22.971 4.297 27.116 1.00 97.12 234 MET A N 1
ATOM 1747 C CA . MET A 1 234 ? -23.283 3.060 27.845 1.00 97.12 234 MET A CA 1
ATOM 1748 C C . MET A 1 234 ? -22.595 3.010 29.214 1.00 97.12 234 MET A C 1
ATOM 1750 O O . MET A 1 234 ? -23.247 2.688 30.206 1.00 97.12 234 MET A O 1
ATOM 1754 N N . ALA A 1 235 ? -21.312 3.375 29.293 1.00 97.56 235 ALA A N 1
ATOM 1755 C CA . ALA A 1 235 ? -20.593 3.439 30.563 1.00 97.56 235 ALA A CA 1
ATOM 1756 C C . ALA A 1 235 ? -21.238 4.438 31.539 1.00 97.56 235 ALA A C 1
ATOM 1758 O O . ALA A 1 235 ? -21.443 4.108 32.708 1.00 97.56 235 ALA A O 1
ATOM 1759 N N . MET A 1 236 ? -21.608 5.634 31.066 1.00 97.50 236 MET A N 1
ATOM 1760 C CA . MET A 1 236 ? -22.261 6.653 31.893 1.00 97.50 236 MET A CA 1
ATOM 1761 C C . MET A 1 236 ? -23.615 6.193 32.436 1.00 97.50 236 MET A C 1
ATOM 1763 O O . MET A 1 236 ? -23.892 6.415 33.612 1.00 97.50 236 MET A O 1
ATOM 1767 N N . GLU A 1 237 ? -24.449 5.544 31.620 1.00 97.44 237 GLU A N 1
ATOM 1768 C CA . GLU A 1 237 ? -25.742 5.027 32.086 1.00 97.44 237 GLU A CA 1
ATOM 1769 C C . GLU A 1 237 ? -25.576 3.892 33.100 1.00 97.44 237 GLU A C 1
ATOM 1771 O O . GLU A 1 237 ? -26.246 3.880 34.131 1.00 97.44 237 GLU A O 1
ATOM 1776 N N . ILE A 1 238 ? -24.632 2.977 32.872 1.00 97.69 238 ILE A N 1
ATOM 1777 C CA . ILE A 1 238 ? -24.387 1.859 33.791 1.00 97.69 238 ILE A CA 1
ATOM 1778 C C . ILE A 1 238 ? -23.857 2.351 35.143 1.00 97.69 238 ILE A C 1
ATOM 1780 O O . ILE A 1 238 ? -24.268 1.844 36.187 1.00 97.69 238 ILE A O 1
ATOM 1784 N N . MET A 1 239 ? -23.009 3.384 35.164 1.00 95.69 239 MET A N 1
ATOM 1785 C CA . MET A 1 239 ? -22.515 3.974 36.416 1.00 95.69 239 MET A CA 1
ATOM 1786 C C . MET A 1 239 ? -23.626 4.569 37.297 1.00 95.69 239 MET A C 1
ATOM 1788 O O . MET A 1 239 ? -23.432 4.679 38.508 1.00 95.69 239 MET A O 1
ATOM 1792 N N . LYS A 1 240 ? -24.788 4.921 36.728 1.00 96.94 240 LYS A N 1
ATOM 1793 C CA . LYS A 1 240 ? -25.939 5.438 37.487 1.00 96.94 240 LYS A CA 1
ATOM 1794 C C . LYS A 1 240 ? -26.712 4.348 38.232 1.00 96.94 240 LYS A C 1
ATOM 1796 O O . LYS A 1 240 ? -27.480 4.688 39.128 1.00 96.94 240 LYS A O 1
ATOM 1801 N N . ILE A 1 241 ? -26.530 3.068 37.890 1.00 97.62 241 ILE A N 1
ATOM 1802 C CA . ILE A 1 241 ? -27.240 1.943 38.520 1.00 97.62 241 ILE A CA 1
ATOM 1803 C C . ILE A 1 241 ? -26.763 1.800 39.975 1.00 97.62 241 ILE A C 1
ATOM 1805 O O . ILE A 1 241 ? -25.586 1.486 40.181 1.00 97.62 241 ILE A O 1
ATOM 1809 N N . PRO A 1 242 ? -27.613 2.019 40.999 1.00 96.00 242 PRO A N 1
ATOM 1810 C CA . PRO A 1 242 ? -27.170 2.017 42.395 1.00 96.00 242 PRO A CA 1
ATOM 1811 C C . PRO A 1 242 ? -26.808 0.624 42.910 1.00 96.00 242 PRO A C 1
ATOM 1813 O O . PRO A 1 242 ? -25.812 0.490 43.621 1.00 96.00 242 PRO A O 1
ATOM 1816 N N . ASP A 1 243 ? -27.591 -0.395 42.543 1.00 97.69 243 ASP A N 1
ATOM 1817 C CA . ASP A 1 243 ? -27.367 -1.768 42.987 1.00 97.69 243 ASP A CA 1
ATOM 1818 C C . ASP A 1 243 ? -26.118 -2.377 42.314 1.00 97.69 243 ASP A C 1
ATOM 1820 O O . ASP A 1 243 ? -26.050 -2.450 41.081 1.00 97.69 243 ASP A O 1
ATOM 1824 N N . PRO A 1 244 ? -25.112 -2.834 43.086 1.00 95.56 244 PRO A N 1
ATOM 1825 C CA . PRO A 1 244 ? -23.902 -3.427 42.526 1.00 95.56 244 PRO A CA 1
ATOM 1826 C C . PRO A 1 244 ? -24.141 -4.694 41.693 1.00 95.56 244 PRO A C 1
ATOM 1828 O O . PRO A 1 244 ? -23.395 -4.934 40.739 1.00 95.56 244 PRO A O 1
ATOM 1831 N N . ALA A 1 245 ? -25.142 -5.513 42.036 1.00 96.75 245 ALA A N 1
ATOM 1832 C CA . ALA A 1 245 ? -25.418 -6.749 41.305 1.00 96.75 245 ALA A CA 1
ATOM 1833 C C . ALA A 1 245 ? -26.041 -6.454 39.933 1.00 96.75 245 ALA A C 1
ATOM 1835 O O . ALA A 1 245 ? -25.532 -6.931 38.913 1.00 96.75 245 ALA A O 1
ATOM 1836 N N . GLU A 1 246 ? -27.068 -5.602 39.891 1.00 97.00 246 GLU A N 1
ATOM 1837 C CA . GLU A 1 246 ? -27.658 -5.093 38.648 1.00 97.00 246 GLU A CA 1
ATOM 1838 C C . GLU A 1 246 ? -26.629 -4.362 37.777 1.00 97.00 246 GLU A C 1
ATOM 1840 O O . GLU A 1 246 ? -26.572 -4.592 36.566 1.00 97.00 246 GLU A O 1
ATOM 1845 N N . ARG A 1 247 ? -25.753 -3.542 38.376 1.00 97.25 247 ARG A N 1
ATOM 1846 C CA . ARG A 1 247 ? -24.692 -2.839 37.640 1.00 97.25 247 ARG A CA 1
ATOM 1847 C C . ARG A 1 247 ? -23.755 -3.814 36.935 1.00 97.25 247 ARG A C 1
ATOM 1849 O O . ARG A 1 247 ? -23.509 -3.666 35.742 1.00 97.25 247 ARG A O 1
ATOM 1856 N N . LYS A 1 248 ? -23.265 -4.834 37.644 1.00 96.56 248 LYS A N 1
ATOM 1857 C CA . LYS A 1 248 ? -22.361 -5.845 37.073 1.00 96.56 248 LYS A CA 1
ATOM 1858 C C . LYS A 1 248 ? -23.033 -6.655 35.958 1.00 96.56 248 LYS A C 1
ATOM 1860 O O . LYS A 1 248 ? -22.391 -6.983 34.955 1.00 96.56 248 LYS A O 1
ATOM 1865 N N . ALA A 1 249 ? -24.318 -6.976 36.114 1.00 97.25 249 ALA A N 1
ATOM 1866 C CA . ALA A 1 249 ? -25.095 -7.633 35.067 1.00 97.25 249 ALA A CA 1
ATOM 1867 C C . ALA A 1 249 ? -25.214 -6.741 33.816 1.00 97.25 249 ALA A C 1
ATOM 1869 O O . ALA A 1 249 ? -24.985 -7.215 32.701 1.00 97.25 249 ALA A O 1
ATOM 1870 N N . ALA A 1 250 ? -25.479 -5.444 34.000 1.00 97.69 250 ALA A N 1
ATOM 1871 C CA . ALA A 1 250 ? -25.541 -4.471 32.913 1.00 97.69 250 ALA A CA 1
ATOM 1872 C C . ALA A 1 250 ? -24.181 -4.262 32.218 1.00 97.69 250 ALA A C 1
ATOM 1874 O O . ALA A 1 250 ? -24.137 -4.220 30.990 1.00 97.69 250 ALA A O 1
ATOM 1875 N N . GLU A 1 251 ? -23.068 -4.207 32.964 1.00 97.75 251 GLU A N 1
ATOM 1876 C CA . GLU A 1 251 ? -21.710 -4.171 32.392 1.00 97.75 251 GLU A CA 1
ATOM 1877 C C . GLU A 1 251 ? -21.451 -5.384 31.501 1.00 97.75 251 GLU A C 1
ATOM 1879 O O . GLU A 1 251 ? -21.027 -5.240 30.355 1.00 97.75 251 GLU A O 1
ATOM 1884 N N . THR A 1 252 ? -21.759 -6.580 32.004 1.00 97.50 252 THR A N 1
ATOM 1885 C CA . THR A 1 252 ? -21.555 -7.831 31.263 1.00 97.50 252 THR A CA 1
ATOM 1886 C C . THR A 1 252 ? -22.371 -7.840 29.969 1.00 97.50 252 THR A C 1
ATOM 1888 O O . THR A 1 252 ? -21.848 -8.187 28.910 1.00 97.50 252 THR A O 1
ATOM 1891 N N . ALA A 1 253 ? -23.632 -7.401 30.026 1.00 97.38 253 ALA A N 1
ATOM 1892 C CA . ALA A 1 253 ? -24.497 -7.309 28.855 1.00 97.38 253 ALA A CA 1
ATOM 1893 C C . ALA A 1 253 ? -24.003 -6.270 27.831 1.00 97.38 253 ALA A C 1
ATOM 1895 O O . ALA A 1 253 ? -24.020 -6.534 26.628 1.00 97.38 253 ALA A O 1
ATOM 1896 N N . ALA A 1 254 ? -23.526 -5.107 28.283 1.00 97.56 254 ALA A N 1
ATOM 1897 C CA . ALA A 1 254 ? -22.993 -4.072 27.399 1.00 97.56 254 ALA A CA 1
ATOM 1898 C C . ALA A 1 254 ? -21.701 -4.513 26.699 1.00 97.56 254 ALA A C 1
ATOM 1900 O O . ALA A 1 254 ? -21.546 -4.302 25.496 1.00 97.56 254 ALA A O 1
ATOM 1901 N N . LEU A 1 255 ? -20.799 -5.179 27.422 1.00 98.19 255 LEU A N 1
ATOM 1902 C CA . LEU A 1 255 ? -19.574 -5.744 26.854 1.00 98.19 255 LEU A CA 1
ATOM 1903 C C . LEU A 1 255 ? -19.887 -6.846 25.835 1.00 98.19 255 LEU A C 1
ATOM 1905 O O . LEU A 1 255 ? -19.334 -6.833 24.737 1.00 98.19 255 LEU A O 1
ATOM 1909 N N . ALA A 1 256 ? -20.826 -7.745 26.152 1.00 97.38 256 ALA A N 1
ATOM 1910 C CA . ALA A 1 256 ? -21.290 -8.778 25.225 1.00 97.38 256 ALA A CA 1
ATOM 1911 C C . ALA A 1 256 ? -21.932 -8.189 23.957 1.00 97.38 256 ALA A C 1
ATOM 1913 O O . ALA A 1 256 ? -21.814 -8.771 22.883 1.00 97.38 256 ALA A O 1
ATOM 1914 N N . LYS A 1 257 ? -22.576 -7.020 24.064 1.00 96.06 257 LYS A N 1
ATOM 1915 C CA . LYS A 1 257 ? -23.126 -6.288 22.918 1.00 96.06 257 LYS A CA 1
ATOM 1916 C C . LYS A 1 257 ? -22.035 -5.644 22.055 1.00 96.06 257 LYS A C 1
ATOM 1918 O O . LYS A 1 257 ? -22.140 -5.681 20.836 1.00 96.06 257 LYS A O 1
ATOM 1923 N N . LEU A 1 258 ? -21.009 -5.053 22.668 1.00 96.56 258 LEU A N 1
ATOM 1924 C CA . LEU A 1 258 ? -19.935 -4.346 21.956 1.00 96.56 258 LEU A CA 1
ATOM 1925 C C . LEU A 1 258 ? -18.911 -5.282 21.308 1.00 96.56 258 LEU A C 1
ATOM 1927 O O . LEU A 1 258 ? -18.339 -4.936 20.275 1.00 96.56 258 LEU A O 1
ATOM 1931 N N . GLN A 1 259 ? -18.670 -6.452 21.902 1.00 97.69 259 GLN A N 1
ATOM 1932 C CA . GLN A 1 259 ? -17.680 -7.408 21.411 1.00 97.69 259 GLN A CA 1
ATOM 1933 C C . GLN A 1 259 ? -17.854 -7.768 19.925 1.00 97.69 259 GLN A C 1
ATOM 1935 O O . GLN A 1 259 ? -16.877 -7.612 19.193 1.00 97.69 259 GLN A O 1
ATOM 1940 N N . PRO A 1 260 ? -19.034 -8.197 19.435 1.00 97.12 260 PRO A N 1
ATOM 1941 C CA . PRO A 1 260 ? -19.173 -8.603 18.038 1.00 97.12 260 PRO A CA 1
ATOM 1942 C C . PRO A 1 260 ? -18.986 -7.431 17.068 1.00 97.12 260 PRO A C 1
ATOM 1944 O O . PRO A 1 260 ? -18.433 -7.615 15.984 1.00 97.12 260 PRO A O 1
ATOM 1947 N N . ASP A 1 261 ? -19.393 -6.220 17.458 1.00 95.75 261 ASP A N 1
ATOM 1948 C CA . ASP A 1 261 ? -19.215 -5.024 16.635 1.00 95.75 261 ASP A CA 1
ATOM 1949 C C . ASP A 1 261 ? -17.743 -4.638 16.502 1.00 95.75 261 ASP A C 1
ATOM 1951 O O . ASP A 1 261 ? -17.276 -4.394 15.388 1.00 95.75 261 ASP A O 1
ATOM 1955 N N . LEU A 1 262 ? -16.996 -4.644 17.609 1.00 97.62 262 LEU A N 1
ATOM 1956 C CA . LEU A 1 262 ? -15.557 -4.387 17.592 1.00 97.62 262 LEU A CA 1
ATOM 1957 C C . LEU A 1 262 ? -14.788 -5.509 16.878 1.00 97.62 262 LEU A C 1
ATOM 1959 O O . LEU A 1 262 ? -13.855 -5.233 16.130 1.00 97.62 262 LEU A O 1
ATOM 1963 N N . GLN A 1 263 ? -15.197 -6.767 17.054 1.00 98.12 263 GLN A N 1
ATOM 1964 C CA . GLN A 1 263 ? -14.593 -7.909 16.370 1.00 98.12 263 GLN A CA 1
ATOM 1965 C C . GLN A 1 263 ? -14.757 -7.808 14.852 1.00 98.12 263 GLN A C 1
ATOM 1967 O O . GLN A 1 263 ? -13.792 -7.978 14.108 1.00 98.12 263 GLN A O 1
ATOM 1972 N N . ARG A 1 264 ? -15.973 -7.505 14.386 1.00 96.44 264 ARG A N 1
ATOM 1973 C CA . ARG A 1 264 ? -16.246 -7.276 12.964 1.00 96.44 264 ARG A CA 1
ATOM 1974 C C . ARG A 1 264 ? -15.472 -6.072 12.445 1.00 96.44 264 ARG A C 1
ATOM 1976 O O . ARG A 1 264 ? -14.905 -6.143 11.366 1.00 96.44 264 ARG A O 1
ATOM 1983 N N . LEU A 1 265 ? -15.422 -4.990 13.220 1.00 95.69 265 LEU A N 1
ATOM 1984 C CA . LEU A 1 265 ? -14.651 -3.802 12.873 1.00 95.69 265 LEU A CA 1
ATOM 1985 C C . LEU A 1 265 ? -13.170 -4.130 12.627 1.00 95.69 265 LEU A C 1
ATOM 1987 O O . LEU A 1 265 ? -12.618 -3.675 11.629 1.00 95.69 265 LEU A O 1
ATOM 1991 N N . ALA A 1 266 ? -12.549 -4.917 13.509 1.00 96.94 266 ALA A N 1
ATOM 1992 C CA . ALA A 1 266 ? -11.154 -5.324 13.363 1.00 96.94 266 ALA A CA 1
ATOM 1993 C C . ALA A 1 266 ? -10.929 -6.174 12.103 1.00 96.94 266 ALA A C 1
ATOM 1995 O O . ALA A 1 266 ? -9.982 -5.931 11.360 1.00 96.94 266 ALA A O 1
ATOM 1996 N N . ILE A 1 267 ? -11.820 -7.138 11.839 1.00 95.50 267 ILE A N 1
ATOM 1997 C CA . ILE A 1 267 ? -11.742 -8.024 10.667 1.00 95.50 267 ILE A CA 1
ATOM 1998 C C . ILE A 1 267 ? -11.925 -7.237 9.362 1.00 95.50 267 ILE A C 1
ATOM 2000 O O . ILE A 1 267 ? -11.125 -7.389 8.440 1.00 95.50 267 ILE A O 1
ATOM 2004 N N . ASP A 1 268 ? -12.939 -6.371 9.289 1.00 94.25 268 ASP A N 1
ATOM 2005 C CA . ASP A 1 268 ? -13.246 -5.571 8.094 1.00 94.25 268 ASP A CA 1
ATOM 2006 C C . ASP A 1 268 ? -12.074 -4.642 7.714 1.00 94.25 268 ASP A C 1
ATOM 2008 O O . ASP A 1 268 ? -11.869 -4.343 6.537 1.00 94.25 268 ASP A O 1
ATOM 2012 N N . ALA A 1 269 ? -11.289 -4.205 8.704 1.00 95.31 269 ALA A N 1
ATOM 2013 C CA . ALA A 1 269 ? -10.155 -3.302 8.530 1.00 95.31 269 ALA A CA 1
ATOM 2014 C C . ALA A 1 269 ? -8.842 -3.996 8.129 1.00 95.31 269 ALA A C 1
ATOM 2016 O O . ALA A 1 269 ? -7.862 -3.310 7.823 1.00 95.31 269 ALA A O 1
ATOM 2017 N N . MET A 1 270 ? -8.790 -5.332 8.136 1.00 93.75 270 MET A N 1
ATOM 2018 C CA . MET A 1 270 ? -7.575 -6.069 7.788 1.00 93.75 270 MET A CA 1
ATOM 2019 C C . MET A 1 270 ? -7.170 -5.823 6.326 1.00 93.75 270 MET A C 1
ATOM 2021 O O . MET A 1 270 ? -8.031 -5.876 5.438 1.00 93.75 270 MET A O 1
ATOM 2025 N N . PRO A 1 271 ? 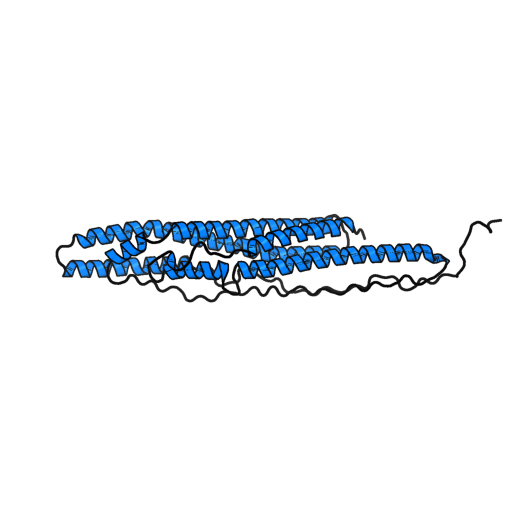-5.872 -5.643 6.026 1.00 91.44 271 PRO A N 1
ATOM 2026 C CA . PRO A 1 271 ? -5.378 -5.717 4.655 1.00 91.44 271 PRO A CA 1
ATOM 2027 C C . PRO A 1 271 ? -5.727 -7.065 4.007 1.00 91.44 271 PRO A C 1
ATOM 2029 O O . PRO A 1 271 ? -5.918 -8.074 4.693 1.00 91.44 271 PRO A O 1
ATOM 2032 N N . ASN A 1 272 ? -5.822 -7.095 2.678 1.00 87.12 272 ASN A N 1
ATOM 2033 C CA . ASN A 1 272 ? -6.005 -8.355 1.958 1.00 87.12 272 ASN A CA 1
ATOM 2034 C C . ASN A 1 272 ? -4.742 -9.227 2.044 1.00 87.12 272 ASN A C 1
ATOM 2036 O O . ASN A 1 272 ? -3.644 -8.730 2.269 1.00 87.12 272 ASN A O 1
ATOM 2040 N N . GLN A 1 273 ? -4.915 -10.536 1.847 1.00 87.19 273 GLN A N 1
ATOM 2041 C CA . GLN A 1 273 ? -3.830 -11.518 1.947 1.00 87.19 273 GLN A CA 1
ATOM 2042 C C . GLN A 1 273 ? -3.129 -11.829 0.615 1.00 87.19 273 GLN A C 1
ATOM 2044 O O . GLN A 1 273 ? -2.138 -12.549 0.603 1.00 87.19 273 GLN A O 1
ATOM 2049 N N . HIS A 1 274 ? -3.604 -11.301 -0.513 1.00 85.94 274 HIS A N 1
ATOM 2050 C CA . HIS A 1 274 ? -2.886 -11.421 -1.785 1.00 85.94 274 HIS A CA 1
ATOM 2051 C C . HIS A 1 274 ? -1.703 -10.441 -1.841 1.00 85.94 274 HIS A C 1
ATOM 2053 O O . HIS A 1 274 ? -1.659 -9.466 -1.089 1.00 85.94 274 HIS A O 1
ATOM 2059 N N . SER A 1 275 ? -0.762 -10.686 -2.751 1.00 88.00 275 SER A N 1
ATOM 2060 C CA . SER A 1 275 ? 0.368 -9.788 -3.003 1.00 88.00 275 SER A CA 1
ATOM 2061 C C . SER A 1 275 ? -0.108 -8.377 -3.379 1.00 88.00 275 SER A C 1
ATOM 2063 O O . SER A 1 275 ? -1.187 -8.207 -3.956 1.00 88.00 275 SER A O 1
ATOM 2065 N N . LEU A 1 276 ? 0.691 -7.352 -3.058 1.00 90.94 276 LEU A N 1
ATOM 2066 C CA . LEU A 1 276 ? 0.379 -5.966 -3.440 1.00 90.94 276 LEU A CA 1
ATOM 2067 C C . LEU A 1 276 ? 0.576 -5.719 -4.937 1.00 90.94 276 LEU A C 1
ATOM 2069 O O . LEU A 1 276 ? -0.142 -4.913 -5.518 1.00 90.94 276 LEU A O 1
ATOM 2073 N N . MET A 1 277 ? 1.517 -6.425 -5.554 1.00 90.44 277 MET A N 1
ATOM 2074 C CA . MET A 1 277 ? 1.750 -6.458 -6.994 1.00 90.44 277 MET A CA 1
ATOM 2075 C C . MET A 1 277 ? 1.659 -7.901 -7.475 1.00 90.44 277 MET A C 1
ATOM 2077 O O . MET A 1 277 ? 1.984 -8.827 -6.732 1.00 90.44 277 MET A O 1
ATOM 2081 N N . GLU A 1 278 ? 1.230 -8.093 -8.717 1.00 79.50 278 GLU A N 1
ATOM 2082 C CA . GLU A 1 278 ? 1.234 -9.402 -9.364 1.00 79.50 278 GLU A CA 1
ATOM 2083 C C . GLU A 1 278 ? 2.312 -9.449 -10.441 1.00 79.50 278 GLU A C 1
ATOM 2085 O O . GLU A 1 278 ? 2.632 -8.445 -11.076 1.00 79.50 278 GLU A O 1
ATOM 2090 N N . GLN A 1 279 ? 2.899 -10.630 -10.610 1.00 67.62 279 GLN A N 1
ATOM 2091 C CA . GLN A 1 279 ? 3.865 -10.907 -11.659 1.00 67.62 279 GLN A CA 1
ATOM 2092 C C . GLN A 1 279 ? 3.118 -11.299 -12.937 1.00 67.62 279 GLN A C 1
ATOM 2094 O O . GLN A 1 279 ? 2.241 -12.163 -12.911 1.00 67.62 279 GLN A O 1
ATOM 2099 N N . SER A 1 280 ? 3.515 -10.719 -14.065 1.00 54.38 280 SER A N 1
ATOM 2100 C CA . SER A 1 280 ? 3.264 -11.344 -15.364 1.00 54.38 280 SER A CA 1
ATOM 2101 C C . SER A 1 280 ? 4.336 -12.414 -15.619 1.00 54.38 280 SER A C 1
ATOM 2103 O O . SER A 1 280 ? 5.483 -12.214 -15.216 1.00 54.38 280 SER A O 1
ATOM 2105 N N . PRO A 1 281 ? 3.998 -13.571 -16.220 1.00 45.56 281 PRO A N 1
ATOM 2106 C CA . PRO A 1 281 ? 4.953 -14.663 -16.379 1.00 45.56 281 PRO A CA 1
ATOM 2107 C C . PRO A 1 281 ? 6.207 -14.205 -17.132 1.00 45.56 281 PRO A C 1
ATOM 2109 O O . PRO A 1 281 ? 6.096 -13.653 -18.226 1.00 45.56 281 PRO A O 1
ATOM 2112 N N . ALA A 1 282 ? 7.388 -14.484 -16.567 1.00 45.69 282 ALA A N 1
ATOM 2113 C CA . ALA A 1 282 ? 8.665 -14.136 -17.179 1.00 45.69 282 ALA A CA 1
ATOM 2114 C C . ALA A 1 282 ? 8.745 -14.706 -18.606 1.00 45.69 282 ALA A C 1
ATOM 2116 O O . ALA A 1 282 ? 8.530 -15.899 -18.833 1.00 45.69 282 ALA A O 1
ATOM 2117 N N . SER A 1 283 ? 9.066 -13.853 -19.580 1.00 46.94 283 SER A N 1
ATOM 2118 C CA . SER A 1 283 ? 9.378 -14.292 -20.943 1.00 46.94 283 SER A CA 1
ATOM 2119 C C . SER A 1 283 ? 10.791 -13.850 -21.301 1.00 46.94 283 SER A C 1
ATOM 2121 O O . SER A 1 283 ? 11.122 -12.668 -21.219 1.00 46.94 283 SER A O 1
ATOM 2123 N N . GLY A 1 284 ? 11.636 -14.837 -21.609 1.00 41.03 284 GLY A N 1
ATOM 2124 C CA . GLY A 1 284 ? 13.052 -14.642 -21.907 1.00 41.03 284 GLY A CA 1
ATOM 2125 C C . GLY A 1 284 ? 13.266 -13.897 -23.223 1.00 41.03 284 GLY A C 1
ATOM 2126 O O . GLY A 1 284 ? 12.583 -14.156 -24.217 1.00 41.03 284 GLY A O 1
ATOM 2127 N N . GLY A 1 285 ? 14.226 -12.971 -23.219 1.00 42.38 285 GLY A N 1
ATOM 2128 C CA . GLY A 1 285 ? 14.656 -12.226 -24.399 1.00 42.38 285 GLY A CA 1
ATOM 2129 C C . GLY A 1 285 ? 15.483 -13.105 -25.337 1.00 42.38 285 GLY A C 1
ATOM 2130 O O . GLY A 1 285 ? 16.466 -13.714 -24.926 1.00 42.38 285 GLY A O 1
ATOM 2131 N N . GLY A 1 286 ? 15.082 -13.190 -26.606 1.00 40.31 286 GLY A N 1
ATOM 2132 C CA . GLY A 1 286 ? 15.884 -13.837 -27.646 1.00 40.31 286 GLY A CA 1
ATOM 2133 C C . GLY A 1 286 ? 17.077 -12.958 -28.017 1.00 40.31 286 GLY A C 1
ATOM 2134 O O . GLY A 1 286 ? 16.884 -11.804 -28.391 1.00 40.31 286 GLY A O 1
ATOM 2135 N N . GLY A 1 287 ? 18.293 -13.494 -27.901 1.00 38.16 287 GLY A N 1
ATOM 2136 C CA . GLY A 1 287 ? 19.516 -12.796 -28.300 1.00 38.16 287 GLY A CA 1
ATOM 2137 C C . GLY A 1 287 ? 19.631 -12.616 -29.812 1.00 38.16 287 GLY A C 1
ATOM 2138 O O . GLY A 1 287 ? 19.129 -13.433 -30.587 1.00 38.16 287 GLY A O 1
ATOM 2139 N N . PHE A 1 288 ? 20.319 -11.550 -30.212 1.00 42.00 288 PHE A N 1
ATOM 2140 C CA . PHE A 1 288 ? 20.685 -11.248 -31.591 1.00 42.00 288 PHE A CA 1
ATOM 2141 C C . PHE A 1 288 ? 22.165 -10.852 -31.642 1.00 42.00 288 PHE A C 1
ATOM 2143 O O . PHE A 1 288 ? 22.632 -10.082 -30.804 1.00 42.00 288 PHE A O 1
ATOM 2150 N N . ASP A 1 289 ? 22.900 -11.375 -32.622 1.00 41.78 289 ASP A N 1
ATOM 2151 C CA . ASP A 1 289 ? 24.248 -10.904 -32.937 1.00 41.78 289 ASP A CA 1
ATOM 2152 C C . ASP A 1 289 ? 24.134 -9.692 -33.871 1.00 41.78 289 ASP A C 1
ATOM 2154 O O . ASP A 1 289 ? 23.483 -9.766 -34.917 1.00 41.78 289 ASP A O 1
ATOM 2158 N N . ALA A 1 290 ? 24.752 -8.569 -33.500 1.00 45.53 290 ALA A N 1
ATOM 2159 C CA . ALA A 1 290 ? 24.835 -7.390 -34.354 1.00 45.53 290 ALA A CA 1
ATOM 2160 C C . ALA A 1 290 ? 26.119 -7.460 -35.196 1.00 45.53 290 ALA A C 1
ATOM 2162 O O . ALA A 1 290 ? 27.233 -7.337 -34.682 1.00 45.53 290 ALA A O 1
ATOM 2163 N N . GLY A 1 291 ? 25.968 -7.673 -36.506 1.00 38.97 291 GLY A N 1
ATOM 2164 C CA . GLY A 1 291 ? 27.088 -7.653 -37.445 1.00 38.97 291 GLY A CA 1
ATOM 2165 C C . GLY A 1 291 ? 26.748 -8.189 -38.836 1.00 38.97 291 GLY A C 1
ATOM 2166 O O . GLY A 1 291 ? 25.756 -8.888 -39.036 1.00 38.97 291 GLY A O 1
ATOM 2167 N N . LEU A 1 292 ? 27.609 -7.866 -39.800 1.00 41.12 292 LEU A N 1
ATOM 2168 C CA . LEU A 1 292 ? 27.682 -8.510 -41.110 1.00 41.12 292 LEU A CA 1
ATOM 2169 C C . LEU A 1 292 ? 28.922 -9.414 -41.115 1.00 41.12 292 LEU A C 1
ATOM 2171 O O . LEU A 1 292 ? 29.993 -9.002 -40.667 1.00 41.12 292 LEU A O 1
ATOM 2175 N N . SER A 1 293 ? 28.796 -10.643 -41.623 1.00 53.84 293 SER A N 1
ATOM 2176 C CA . SER A 1 293 ? 29.987 -11.433 -41.974 1.00 53.84 293 SER A CA 1
ATOM 2177 C C . SER A 1 293 ? 30.777 -10.699 -43.067 1.00 53.84 293 SER A C 1
ATOM 2179 O O . SER A 1 293 ? 30.197 -9.890 -43.790 1.00 53.84 293 SER A O 1
ATOM 2181 N N . GLY A 1 294 ? 32.093 -10.939 -43.147 1.00 44.28 294 GLY A N 1
ATOM 2182 C CA . GLY A 1 294 ? 33.001 -10.221 -44.053 1.00 44.28 294 GLY A CA 1
ATOM 2183 C C . GLY A 1 294 ? 32.457 -10.066 -45.478 1.00 44.28 294 GLY A C 1
ATOM 2184 O O . GLY A 1 294 ? 31.757 -10.943 -45.981 1.00 44.28 294 GLY A O 1
ATOM 2185 N N . VAL A 1 295 ? 32.767 -8.932 -46.110 1.00 48.59 295 VAL A N 1
ATOM 2186 C CA . VAL A 1 295 ? 32.305 -8.617 -47.468 1.00 48.59 295 VAL A CA 1
ATOM 2187 C C . VAL A 1 295 ? 33.369 -9.050 -48.471 1.00 48.59 295 VAL A C 1
ATOM 2189 O O . VAL A 1 295 ? 34.511 -8.587 -48.407 1.00 48.59 295 VAL A O 1
ATOM 2192 N N . ASP A 1 296 ? 32.985 -9.945 -49.384 1.00 43.53 296 ASP A N 1
ATOM 2193 C CA . ASP A 1 296 ? 33.814 -10.357 -50.518 1.00 43.53 296 ASP A CA 1
ATOM 2194 C C . ASP A 1 296 ? 33.920 -9.192 -51.517 1.00 43.53 296 ASP A C 1
ATOM 2196 O O . ASP A 1 296 ? 32.946 -8.850 -52.187 1.00 43.53 296 ASP A O 1
ATOM 2200 N N . GLY A 1 297 ? 35.104 -8.581 -51.604 1.00 42.00 297 GLY A N 1
ATOM 2201 C CA . GLY A 1 297 ? 35.453 -7.576 -52.613 1.00 42.00 297 GLY A CA 1
ATOM 2202 C C . GLY A 1 297 ? 36.364 -8.166 -53.693 1.00 42.00 297 GLY A C 1
ATOM 2203 O O . GLY A 1 297 ? 37.153 -9.072 -53.419 1.00 42.00 297 GLY A O 1
ATOM 2204 N N . ASP A 1 298 ? 36.296 -7.643 -54.921 1.00 47.31 298 ASP A N 1
ATOM 2205 C CA . ASP A 1 298 ? 37.198 -8.035 -56.020 1.00 47.31 298 ASP A CA 1
ATOM 2206 C C . ASP A 1 298 ? 38.638 -7.499 -55.839 1.00 47.31 298 ASP A C 1
ATOM 2208 O O . ASP A 1 298 ? 39.550 -7.862 -56.589 1.00 47.31 298 ASP A O 1
ATOM 2212 N N . GLY A 1 299 ? 38.854 -6.667 -54.812 1.00 45.00 299 GLY A N 1
ATOM 2213 C CA . GLY A 1 299 ? 40.141 -6.085 -54.450 1.00 45.00 299 GLY A CA 1
ATOM 2214 C C . GLY A 1 299 ? 40.551 -4.903 -55.332 1.00 45.00 299 GLY A C 1
ATOM 2215 O O . GLY A 1 299 ? 41.691 -4.441 -55.217 1.00 45.00 299 GLY A O 1
ATOM 2216 N N . GLN A 1 300 ? 39.669 -4.401 -56.206 1.00 46.44 300 GLN A N 1
ATOM 2217 C CA . GLN A 1 300 ? 39.934 -3.253 -57.069 1.00 46.44 300 GLN A CA 1
ATOM 2218 C C . GLN A 1 300 ? 39.087 -2.041 -56.668 1.00 46.44 300 GLN A C 1
ATOM 2220 O O . GLN A 1 300 ? 37.882 -1.980 -56.874 1.00 46.44 300 GLN A O 1
ATOM 2225 N N . LYS A 1 301 ? 39.752 -0.994 -56.166 1.00 44.44 301 LYS A N 1
ATOM 2226 C CA . LYS A 1 301 ? 39.132 0.329 -56.025 1.00 44.44 301 LYS A CA 1
ATOM 2227 C C . LYS A 1 301 ? 38.890 0.917 -57.418 1.00 44.44 301 LYS A C 1
ATOM 2229 O O . LYS A 1 301 ? 39.850 1.315 -58.080 1.00 44.44 301 LYS A O 1
ATOM 2234 N N . TYR A 1 302 ? 37.636 1.011 -57.850 1.00 48.19 302 TYR A N 1
ATOM 2235 C CA . TYR A 1 302 ? 37.288 1.714 -59.084 1.00 48.19 302 TYR A CA 1
ATOM 2236 C C . TYR A 1 302 ? 37.451 3.228 -58.868 1.00 48.19 302 TYR A C 1
ATOM 2238 O O . TYR A 1 302 ? 36.619 3.881 -58.243 1.00 48.19 302 TYR A O 1
ATOM 2246 N N . ASN A 1 303 ? 38.552 3.800 -59.361 1.00 51.72 303 ASN A N 1
ATOM 2247 C CA . ASN A 1 303 ? 38.737 5.247 -59.469 1.00 51.72 303 ASN A CA 1
ATOM 2248 C C . ASN A 1 303 ? 38.399 5.727 -60.890 1.00 51.72 303 ASN A C 1
ATOM 2250 O O . ASN A 1 303 ? 38.516 4.995 -61.871 1.00 51.72 303 ASN A O 1
ATOM 2254 N N . THR A 1 304 ? 38.004 6.994 -61.025 1.00 53.50 304 THR A N 1
ATOM 2255 C CA . THR A 1 304 ? 37.715 7.625 -62.327 1.00 53.50 304 THR A CA 1
ATOM 2256 C C . THR A 1 304 ? 38.962 7.873 -63.183 1.00 53.50 304 THR A C 1
ATOM 2258 O O . THR A 1 304 ? 38.849 8.417 -64.276 1.00 53.50 304 THR A O 1
ATOM 2261 N N . ASP A 1 305 ? 40.144 7.459 -62.724 1.00 54.62 305 ASP A N 1
ATOM 2262 C CA . ASP A 1 305 ? 41.419 7.699 -63.407 1.00 54.62 305 ASP A CA 1
ATOM 2263 C C . ASP A 1 305 ? 41.624 6.809 -64.651 1.00 54.62 305 ASP A C 1
ATOM 2265 O O . ASP A 1 305 ? 42.590 7.006 -65.382 1.00 54.62 305 ASP A O 1
ATOM 2269 N N . ASN A 1 306 ? 40.709 5.866 -64.924 1.00 47.94 306 ASN A N 1
ATOM 2270 C CA . ASN A 1 306 ? 40.753 4.962 -66.083 1.00 47.94 306 ASN A CA 1
ATOM 2271 C C . ASN A 1 306 ? 39.509 5.021 -66.993 1.00 47.94 306 ASN A C 1
ATOM 2273 O O . ASN A 1 306 ? 39.273 4.099 -67.776 1.00 47.94 306 ASN A O 1
ATOM 2277 N N . VAL A 1 307 ? 38.714 6.092 -66.933 1.00 43.75 307 VAL A N 1
ATOM 2278 C CA . VAL A 1 307 ? 37.669 6.328 -67.943 1.00 43.75 307 VAL A CA 1
ATOM 2279 C C . VAL A 1 307 ? 38.307 7.080 -69.118 1.00 43.75 307 VAL A C 1
ATOM 2281 O O . VAL A 1 307 ? 38.618 8.262 -68.991 1.00 43.75 307 VAL A O 1
ATOM 2284 N N . VAL A 1 308 ? 38.562 6.371 -70.226 1.00 47.88 308 VAL A N 1
ATOM 2285 C CA . VAL A 1 308 ? 39.010 6.951 -71.512 1.00 47.88 308 VAL A CA 1
ATOM 2286 C C . VAL A 1 308 ? 37.852 7.656 -72.207 1.00 47.88 308 VAL A C 1
ATOM 2288 O O . VAL A 1 308 ? 36.761 7.044 -72.273 1.00 47.88 308 VAL A O 1
#

Foldseek 3Di:
DFDDLVLLLVLLVLLVVLLVLLVVLLPDDDALFALVLFPWFLLSVLRNLLRCLCPPPCLHPSLLSVLLSLQSVLLSVVSNLVSVLVVLLVQLVVVCVVCQAAWDFSDWDFRDFDFRDDSPNAFADDDRTQTDCDQFLQVSLVRLVSRNLVSLVVSLVSLQVSLVSLVVSLVSLQVSLVSLVVRDDDPVSPVSSVSSNQSSQQSVLLNVLSVLLSVLSVLLSVLSVVVNVVSVVLNVVLVPDPDPVVSSVSSVVSSVVVRVVVSVSSRSNRRGRGRSTDHDDGDGDDGDIRHDGIRDHPNDDDDPPPDD

pLDDT: mean 87.07, std 15.21, range [38.16, 98.19]

Sequence (308 aa):
MQISIQNLLLNSVSIDKLKERILELGSMNDSPISASFSPVKGIDDVGELHKRVLLSDPGSAISSMGAFSEQITWLYDSLAREARGFEAQESANSRAMDIADAGGEIGVESMPIMDQPEPGYSPFMFTPPVVNVGTSITKLATDLMSTQIWSVSEANARWSSLGSEVREIVSGLEQAAGSLESENDSETTSRAAAKIREVAASGKHFVANTEVIGDKLTGFHSRLMMIQPSAMAMAMEIMKIPDPAERKAAETAALAKLQPDLQRLAIDAMPNQHSLMEQSPASGGGGFDAGLSGVDGDGQKYNTDNVV

Secondary structure (DSSP, 8-state):
-B--HHHHHHHHHHHHHHHHHHHHHHT----S--GGG-SSTTTHHHHHHHHIIIIISTTSHHHHHHHHHHHHHHHHHHHHHHHHHHHHHHHHHHHHHHTTTT-B----B-----PPP----PPP--PPP-----S-HHHHHHHHHTS-HHHHHHHHHHHHHHHHHHHHHHHHHHHHHHHHHHH-BSHHHHHHHHHHHHHHHHHHHHHHHHHHHHHHHHHHHHHHHHHHHHHHHHHHHHHT--SHHHHHHHHHHHHHHHHHHHHHHHHHTSPPSS-SS-PPPP-PPPP--B----B---S----GGG--